Protein AF-A0A9P4LMS5-F1 (afdb_monomer_lite)

Secondary structure (DSSP, 8-state):
-PPP--PPS--PPPPSSTTSPPHHHHS-HHHHHHHHHHHH--SS-EESS-HHHHH--PPPGGG-S-HHHHHHHHHHHHHHHHHHHSSS-TT----TTHHHHHHH-HHHHHHHHHHHHHSSEEEE---TT----TT-TT-------HHHHHHHHHHHTGGGGGG--EEEEE---SS--HHHHHHHHHHHHHHHS-TTHHHHTTT--TT-PPPPPEEEEEEEEETTEEEEEEEEE---TTSPPPPEEEEEP-

Foldseek 3Di:
DDDPPDDPPPDPDADPDNPDDDPVRNDDLVVLQVVLLVVQADPDAQEQFDPCLQPLDQDDPVVDPDPVVSVVSNVVSVVVSCVVCVDPVRGPSPPVPVVVQLVPDPVNVVSNLLSNQQRHEHEQEDRPPPDPPVPPPPDPDPPDDSLVCVLVVLVVCPPSVLSHAEYEYEGEDDPPPVVVVVVSVVVSVVSSDPPCPLVVVPDDDPPPDDPDWRFYWYWYQYPNDIKIWTWTWDDDPPPDDIDTDTDTDD

InterPro domains:
  IPR038883 Uncharacterized protein AN11006-like [PTHR42085] (8-173)
  IPR056632 Domain of unknown function DUF7730 [PF24864] (21-127)

pLDDT: mean 73.24, std 15.46, range [34.94, 96.88]

Radius of gyration: 22.14 Å; chains: 1; bounding box: 63×44×71 Å

Structure (mmCIF, N/CA/C/O backbone):
data_AF-A0A9P4LMS5-F1
#
_entry.id   AF-A0A9P4LMS5-F1
#
loop_
_atom_site.group_PDB
_atom_site.id
_atom_site.type_symbol
_atom_site.label_atom_id
_atom_site.label_alt_id
_atom_site.label_comp_id
_atom_site.label_asym_id
_atom_site.label_entity_id
_atom_site.label_seq_id
_atom_site.pdbx_PDB_ins_code
_atom_site.Cartn_x
_atom_site.Cartn_y
_atom_site.Cartn_z
_atom_site.occupancy
_atom_site.B_iso_or_equiv
_atom_site.auth_seq_id
_atom_site.auth_comp_id
_atom_site.auth_asym_id
_atom_site.auth_atom_id
_atom_site.pdbx_PDB_model_num
ATOM 1 N N . MET A 1 1 ? 2.662 25.854 -1.870 1.00 35.00 1 MET A N 1
ATOM 2 C CA . MET A 1 1 ? 2.121 25.933 -0.493 1.00 35.00 1 MET A CA 1
ATOM 3 C C . MET A 1 1 ? 0.645 25.563 -0.533 1.00 35.00 1 MET A C 1
ATOM 5 O O . MET A 1 1 ? -0.151 26.346 -1.035 1.00 35.00 1 MET A O 1
ATOM 9 N N . ALA A 1 2 ? 0.288 24.348 -0.110 1.00 35.78 2 ALA A N 1
ATOM 10 C CA . ALA A 1 2 ? -1.102 23.898 -0.084 1.00 35.78 2 ALA A CA 1
ATOM 11 C C . ALA A 1 2 ? -1.845 24.558 1.089 1.00 35.78 2 ALA A C 1
ATOM 13 O O . ALA A 1 2 ? -1.359 24.543 2.218 1.00 35.78 2 ALA A O 1
ATOM 14 N N . SER A 1 3 ? -3.005 25.154 0.808 1.00 34.94 3 SER A N 1
ATOM 15 C CA . SER A 1 3 ? -3.879 25.745 1.824 1.00 34.94 3 SER A CA 1
ATOM 16 C C . SER A 1 3 ? -4.321 24.662 2.825 1.00 34.94 3 SER A C 1
ATOM 18 O O . SER A 1 3 ? -4.744 23.588 2.383 1.00 34.94 3 SER A O 1
ATOM 20 N N . PRO A 1 4 ? -4.221 24.889 4.150 1.00 46.16 4 PRO A N 1
ATOM 21 C CA . PRO A 1 4 ? -4.657 23.916 5.144 1.00 46.16 4 PRO A CA 1
ATOM 22 C C . PRO A 1 4 ? -6.145 23.628 4.940 1.00 46.16 4 PRO A C 1
ATOM 24 O O . PRO A 1 4 ? -6.981 24.531 5.010 1.00 46.16 4 PRO A O 1
ATOM 27 N N . ARG A 1 5 ? -6.484 22.363 4.657 1.00 45.88 5 ARG A N 1
ATOM 28 C CA . ARG A 1 5 ? -7.879 21.923 4.556 1.00 45.88 5 ARG A CA 1
ATOM 29 C C . ARG A 1 5 ? -8.553 22.210 5.898 1.00 45.88 5 ARG A C 1
ATOM 31 O O . ARG A 1 5 ? -8.259 21.550 6.890 1.00 45.88 5 ARG A O 1
ATOM 38 N N . LYS A 1 6 ? -9.439 23.211 5.927 1.00 52.59 6 LYS A N 1
ATOM 39 C CA . LYS A 1 6 ? -10.368 23.448 7.038 1.00 52.59 6 LYS A CA 1
ATOM 40 C C . LYS A 1 6 ? -11.138 22.145 7.266 1.00 52.59 6 LYS A C 1
ATOM 42 O O . LYS A 1 6 ? -11.901 21.732 6.397 1.00 52.59 6 LYS A O 1
ATOM 47 N N . LEU A 1 7 ? -10.899 21.485 8.398 1.00 48.41 7 LEU A N 1
ATOM 48 C CA . LEU A 1 7 ? -11.729 20.377 8.862 1.00 48.41 7 LEU A CA 1
ATOM 49 C C . LEU A 1 7 ? -13.163 20.902 8.991 1.00 48.41 7 LEU A C 1
ATOM 51 O O . LEU A 1 7 ? -13.394 21.901 9.675 1.00 48.41 7 LEU A O 1
ATOM 55 N N . ASN A 1 8 ? -14.103 20.279 8.276 1.00 46.66 8 ASN A N 1
ATOM 56 C CA . ASN A 1 8 ? -15.513 20.632 8.382 1.00 46.66 8 ASN A CA 1
ATOM 57 C C . ASN A 1 8 ? -15.980 20.463 9.839 1.00 46.66 8 ASN A C 1
ATOM 59 O O . ASN A 1 8 ? -15.529 19.530 10.511 1.00 46.66 8 ASN A O 1
ATOM 63 N N . PRO A 1 9 ? -16.869 21.351 10.323 1.00 49.66 9 PRO A N 1
ATOM 64 C CA . PRO A 1 9 ? -17.465 21.234 11.649 1.00 49.66 9 PRO A CA 1
ATOM 65 C C . PRO A 1 9 ? -18.077 19.843 11.804 1.00 49.66 9 PRO A C 1
ATOM 67 O O . PRO A 1 9 ? -18.682 19.347 10.852 1.00 49.66 9 PRO A O 1
ATOM 70 N N . GLU A 1 10 ? -17.856 19.234 12.973 1.00 60.44 10 GLU A N 1
ATOM 71 C CA . GLU A 1 10 ? -18.240 17.874 13.375 1.00 60.44 10 GLU A CA 1
ATOM 72 C C . GLU A 1 10 ? -19.566 17.435 12.752 1.00 60.44 10 GLU A C 1
ATOM 74 O O . GLU A 1 10 ? -20.648 17.623 13.302 1.00 60.44 10 GLU A O 1
ATOM 79 N N . THR A 1 11 ? -19.484 16.871 11.550 1.00 59.66 11 THR A N 1
ATOM 80 C CA . THR A 1 11 ? -20.661 16.397 10.844 1.00 59.66 11 THR A CA 1
ATOM 81 C C . THR A 1 11 ? -20.904 15.012 11.404 1.00 59.66 11 THR A C 1
ATOM 83 O O . THR A 1 11 ? -20.203 14.059 11.066 1.00 59.66 11 THR A O 1
ATOM 86 N N . THR A 1 12 ? -21.827 14.912 12.352 1.00 64.75 12 THR A N 1
ATOM 87 C CA . THR A 1 12 ? -22.264 13.623 12.871 1.00 64.75 12 THR A CA 1
ATOM 88 C C . THR A 1 12 ? -22.856 12.830 11.709 1.00 64.75 12 THR A C 1
ATOM 90 O O . THR A 1 12 ? -23.798 13.262 11.043 1.00 64.75 12 THR A O 1
ATOM 93 N N . SER A 1 13 ? -22.249 11.683 11.399 1.00 65.94 13 SER A N 1
ATOM 94 C CA . SER A 1 13 ? -22.728 10.815 10.327 1.00 65.94 13 SER A CA 1
ATOM 95 C C . SER A 1 13 ? -24.147 10.359 10.660 1.00 65.94 13 SER A C 1
ATOM 97 O O . SER A 1 13 ? -24.354 9.706 11.682 1.00 65.94 13 SER A O 1
ATOM 99 N N . SER A 1 14 ? -25.112 10.702 9.810 1.00 72.38 14 SER A N 1
ATOM 100 C CA . SER A 1 14 ? -26.494 10.229 9.923 1.00 72.38 14 SER A CA 1
ATOM 101 C C . SER A 1 14 ? -26.740 9.102 8.912 1.00 72.38 14 SER A C 1
ATOM 103 O O . SER A 1 14 ? -26.134 9.123 7.837 1.00 72.38 14 SER A O 1
ATOM 105 N N . PRO A 1 15 ? -27.598 8.112 9.220 1.00 80.25 15 PRO A N 1
ATOM 106 C CA . PRO A 1 15 ? -27.967 7.072 8.264 1.00 80.25 15 PRO A CA 1
ATOM 107 C C . PRO A 1 15 ? -28.556 7.683 6.987 1.00 80.25 15 PRO A C 1
ATOM 109 O O . PRO A 1 15 ? -29.350 8.619 7.059 1.00 80.25 15 PRO A O 1
ATOM 112 N N . ALA A 1 16 ? -28.216 7.124 5.822 1.00 81.94 16 ALA A N 1
ATOM 113 C CA . ALA A 1 16 ? -28.797 7.559 4.548 1.00 81.94 16 ALA A CA 1
ATOM 114 C C . ALA A 1 16 ? -30.322 7.333 4.488 1.00 81.94 16 ALA A C 1
ATOM 116 O O . ALA A 1 16 ? -31.030 8.054 3.790 1.00 81.94 16 ALA A O 1
ATOM 117 N N . ILE A 1 17 ? -30.821 6.342 5.235 1.00 88.50 17 ILE A N 1
ATOM 118 C CA . ILE A 1 17 ? -32.243 6.040 5.411 1.00 88.50 17 ILE A CA 1
ATOM 119 C C . ILE A 1 17 ? -32.509 6.020 6.925 1.00 88.50 17 ILE A C 1
ATOM 121 O O . ILE A 1 17 ? -32.066 5.076 7.581 1.00 88.50 17 ILE A O 1
ATOM 125 N N . PRO A 1 18 ? -33.186 7.036 7.495 1.00 87.06 18 PRO A N 1
ATOM 126 C CA . PRO A 1 18 ? -33.375 7.164 8.944 1.00 87.06 18 PRO A CA 1
ATOM 127 C C . PRO A 1 18 ? -34.067 5.966 9.606 1.00 87.06 18 PRO A C 1
ATOM 129 O O . PRO A 1 18 ? -33.730 5.619 10.734 1.00 87.06 18 PRO A O 1
ATOM 132 N N . ASP A 1 19 ? -34.991 5.319 8.890 1.00 91.56 19 ASP A N 1
ATOM 133 C CA . ASP A 1 19 ? -35.813 4.221 9.416 1.00 91.56 19 ASP A CA 1
ATOM 134 C C . ASP A 1 19 ? -35.217 2.827 9.157 1.00 91.56 19 ASP A C 1
ATOM 136 O O . ASP A 1 19 ? -35.766 1.817 9.599 1.00 91.56 19 ASP A O 1
ATOM 140 N N . ALA A 1 20 ? -34.103 2.743 8.421 1.00 89.00 20 ALA A N 1
ATOM 141 C CA . ALA A 1 20 ? -33.440 1.474 8.155 1.00 89.00 20 ALA A CA 1
ATOM 142 C C . ALA A 1 20 ? -32.432 1.136 9.268 1.00 89.00 20 ALA A C 1
ATOM 144 O O . ALA A 1 20 ? -31.742 2.027 9.773 1.00 89.00 20 ALA A O 1
ATOM 145 N N . PRO A 1 21 ? -32.275 -0.153 9.625 1.00 87.62 21 PRO A N 1
ATOM 146 C CA . PRO A 1 21 ? -31.228 -0.577 10.545 1.00 87.62 21 PRO A CA 1
ATOM 147 C C . PRO A 1 21 ? -29.847 -0.216 9.979 1.00 87.62 21 PRO A C 1
ATOM 149 O O . PRO A 1 21 ? -29.483 -0.620 8.875 1.00 87.62 21 PRO A O 1
ATOM 152 N N . SER A 1 22 ? -29.067 0.556 10.738 1.00 88.00 22 SER A N 1
ATOM 153 C CA . SER A 1 22 ? -27.706 0.936 10.349 1.00 88.00 22 SER A CA 1
ATOM 154 C C . SER A 1 22 ? -26.718 -0.174 10.694 1.00 88.00 22 SER A C 1
ATOM 156 O O . SER A 1 22 ? -26.789 -0.765 11.773 1.00 88.00 22 SER A O 1
ATOM 158 N N . PHE A 1 23 ? -25.750 -0.413 9.808 1.00 90.12 23 PHE A N 1
ATOM 159 C CA . PHE A 1 23 ? -24.643 -1.348 10.030 1.00 90.12 23 PHE A CA 1
ATOM 160 C C . PHE A 1 23 ? -23.925 -1.099 11.369 1.00 90.12 23 PHE A C 1
ATOM 162 O O . PHE A 1 23 ? -23.637 -2.042 12.102 1.00 90.12 23 PHE A O 1
ATOM 169 N N . LEU A 1 24 ? -23.695 0.173 11.717 1.00 90.06 24 LEU A N 1
ATOM 170 C CA . LEU A 1 24 ? -22.935 0.566 12.909 1.00 90.06 24 LEU A CA 1
ATOM 171 C C . LEU A 1 24 ? -23.707 0.403 14.221 1.00 90.06 24 LEU A C 1
ATOM 173 O O . LEU A 1 24 ? -23.089 0.196 15.262 1.00 90.06 24 LEU A O 1
ATOM 177 N N . THR A 1 25 ? -25.038 0.506 14.189 1.00 89.50 25 THR A N 1
ATOM 178 C CA . THR A 1 25 ? -25.876 0.432 15.399 1.00 89.50 25 THR A CA 1
ATOM 179 C C 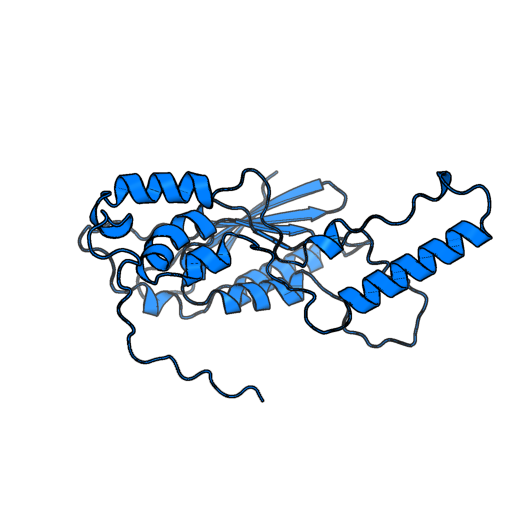. THR A 1 25 ? -26.543 -0.925 15.587 1.00 89.50 25 THR A C 1
ATOM 181 O O . THR A 1 25 ? -26.872 -1.286 16.711 1.00 89.50 25 THR A O 1
ATOM 184 N N . THR A 1 26 ? -26.748 -1.677 14.503 1.00 94.06 26 THR A N 1
ATOM 185 C CA . THR A 1 26 ? -27.495 -2.945 14.526 1.00 94.06 26 THR A CA 1
ATOM 186 C C . THR A 1 26 ? -26.591 -4.136 14.806 1.00 94.06 26 THR A C 1
ATOM 188 O O . THR A 1 26 ? -26.982 -5.052 15.524 1.00 94.06 26 THR A O 1
ATOM 191 N N . LEU A 1 27 ? -25.387 -4.146 14.230 1.00 95.12 27 LEU A N 1
ATOM 192 C CA . LEU A 1 27 ? -24.443 -5.243 14.421 1.00 95.12 27 LEU A CA 1
ATOM 193 C C . LEU A 1 27 ? -23.554 -4.956 15.627 1.00 95.12 27 LEU A C 1
ATOM 195 O O . LEU A 1 27 ? -23.092 -3.824 15.754 1.00 95.12 27 LEU A O 1
ATOM 199 N N . PRO A 1 28 ? -23.263 -5.944 16.485 1.00 95.31 28 PRO A N 1
ATOM 200 C CA . PRO A 1 28 ? -22.307 -5.766 17.568 1.00 95.31 28 PRO A CA 1
ATOM 201 C C . PRO A 1 28 ? -20.866 -5.658 17.019 1.00 95.31 28 PRO A C 1
ATOM 203 O O . PRO A 1 28 ? -20.601 -6.124 15.902 1.00 95.31 28 PRO A O 1
ATOM 206 N N . PRO A 1 29 ? -19.931 -5.038 17.767 1.00 92.69 29 PRO A N 1
ATOM 207 C CA . PRO A 1 29 ? -18.557 -4.802 17.312 1.00 92.69 29 PRO A CA 1
ATOM 208 C C . PRO A 1 29 ? -17.837 -6.055 16.803 1.00 92.69 29 PRO A C 1
ATOM 210 O O . PRO A 1 29 ? -17.123 -5.995 15.807 1.00 92.69 29 PRO A O 1
ATOM 213 N N . GLU A 1 30 ? -18.064 -7.207 17.432 1.00 94.62 30 GLU A N 1
ATOM 214 C CA . GLU A 1 30 ? -17.430 -8.479 17.079 1.00 94.62 30 GLU A CA 1
ATOM 215 C C . GLU A 1 30 ? -17.788 -8.900 15.649 1.00 94.62 30 GLU A C 1
ATOM 217 O O . GLU A 1 30 ? -16.919 -9.280 14.863 1.00 94.62 30 GLU A O 1
ATOM 222 N N . ILE A 1 31 ? -19.066 -8.762 15.286 1.00 96.88 31 ILE A N 1
ATOM 223 C CA . ILE A 1 31 ? -19.559 -9.089 13.946 1.00 96.88 31 ILE A CA 1
ATOM 224 C C . ILE A 1 31 ? -19.058 -8.063 12.927 1.00 96.88 31 ILE A C 1
ATOM 226 O O . ILE A 1 31 ? -18.676 -8.444 11.821 1.00 96.88 31 ILE A O 1
ATOM 230 N N . ARG A 1 32 ? -18.993 -6.774 13.287 1.00 95.50 32 ARG A N 1
ATOM 231 C CA . ARG A 1 32 ? -18.417 -5.746 12.403 1.00 95.50 32 ARG A CA 1
ATOM 232 C C . ARG A 1 32 ? -16.945 -6.020 12.107 1.00 95.50 32 ARG A C 1
ATOM 234 O O . ARG A 1 32 ? -16.550 -5.932 10.950 1.00 95.50 32 ARG A O 1
ATOM 241 N N . ASN A 1 33 ? -16.169 -6.446 13.103 1.00 93.62 33 ASN A N 1
ATOM 242 C CA . ASN A 1 33 ? -14.773 -6.836 12.911 1.00 93.62 33 ASN A CA 1
ATOM 243 C C . ASN A 1 33 ? -14.627 -8.012 11.940 1.00 93.62 33 ASN A C 1
ATOM 245 O O . ASN A 1 33 ? -13.763 -7.962 11.072 1.00 93.62 33 ASN A O 1
ATOM 249 N N . HIS A 1 34 ? -15.510 -9.014 12.005 1.00 95.94 34 HIS A N 1
ATOM 250 C CA . HIS A 1 34 ? -15.515 -10.103 11.017 1.00 95.94 34 HIS A CA 1
ATOM 251 C C . HIS A 1 34 ? -15.817 -9.592 9.602 1.00 95.94 34 HIS A C 1
ATOM 253 O O . HIS A 1 34 ? -15.193 -10.023 8.636 1.00 95.94 34 HIS A O 1
ATOM 259 N N . VAL A 1 35 ? -16.741 -8.637 9.465 1.00 95.19 35 VAL A N 1
ATOM 260 C CA . VAL A 1 35 ? -17.010 -7.989 8.172 1.00 95.19 35 VAL A CA 1
ATOM 261 C C . VAL A 1 35 ? -15.779 -7.222 7.684 1.00 95.19 35 VAL A C 1
ATOM 263 O O . VAL A 1 35 ? -15.414 -7.340 6.517 1.00 95.19 35 VAL A O 1
ATOM 266 N N . TYR A 1 36 ? -15.097 -6.484 8.560 1.00 94.81 36 TYR A N 1
ATOM 267 C CA . TYR A 1 36 ? -13.862 -5.783 8.213 1.00 94.81 36 TYR A CA 1
ATOM 268 C C . TYR A 1 36 ? -12.747 -6.742 7.796 1.00 94.81 36 TYR A C 1
ATOM 270 O O . TYR A 1 36 ? -12.034 -6.439 6.846 1.00 94.81 36 TYR A O 1
ATOM 278 N N . GLU A 1 37 ? -12.611 -7.906 8.433 1.00 94.94 37 GLU A N 1
ATOM 279 C CA . GLU A 1 37 ? -11.657 -8.931 7.997 1.00 94.94 37 GLU A CA 1
ATOM 280 C C . GLU A 1 37 ? -11.936 -9.381 6.565 1.00 94.94 37 GLU A C 1
ATOM 282 O O . GLU A 1 37 ? -11.016 -9.417 5.757 1.00 94.94 37 GLU A O 1
ATOM 287 N N . VAL A 1 38 ? -13.197 -9.637 6.216 1.00 93.88 38 VAL A N 1
ATOM 288 C CA . VAL A 1 38 ? -13.570 -10.030 4.848 1.00 93.88 38 VAL A CA 1
ATOM 289 C C . VAL A 1 38 ? -13.318 -8.905 3.837 1.00 93.88 38 VAL A C 1
ATOM 291 O O . VAL A 1 38 ? -12.896 -9.172 2.715 1.00 93.88 38 VAL A O 1
ATOM 294 N N . LEU A 1 39 ? -13.575 -7.649 4.210 1.00 92.44 39 LEU A N 1
ATOM 295 C CA . LEU A 1 39 ? -13.444 -6.506 3.298 1.00 92.44 39 LEU A CA 1
ATOM 296 C C . LEU A 1 39 ? -11.993 -6.058 3.097 1.00 92.44 39 LEU A C 1
ATOM 298 O O . LEU A 1 39 ? -11.600 -5.690 1.988 1.00 92.44 39 LEU A O 1
ATOM 302 N N . PHE A 1 40 ? -11.212 -6.042 4.176 1.00 92.69 40 PHE A N 1
ATOM 303 C CA . PHE A 1 40 ? -9.919 -5.367 4.213 1.00 92.69 40 PHE A CA 1
ATOM 304 C C . PHE A 1 40 ? -8.727 -6.310 4.216 1.00 92.69 40 PHE A C 1
ATOM 306 O O . PHE A 1 40 ? -7.646 -5.876 3.822 1.00 92.69 40 PHE A O 1
ATOM 313 N N . LYS A 1 41 ? -8.874 -7.567 4.644 1.00 93.94 41 LYS A N 1
ATOM 314 C CA . LYS A 1 41 ? -7.771 -8.529 4.600 1.00 93.94 41 LYS A CA 1
ATOM 315 C C . LYS A 1 41 ? -7.550 -9.008 3.167 1.00 93.94 41 LYS A C 1
ATOM 317 O O . LYS A 1 41 ? -8.495 -9.301 2.440 1.00 93.94 41 LYS A O 1
ATOM 322 N N . ARG A 1 42 ? -6.286 -9.104 2.771 1.00 91.44 42 ARG A N 1
ATOM 323 C CA . ARG A 1 42 ? -5.837 -9.580 1.468 1.00 91.44 42 ARG A CA 1
ATOM 324 C C . ARG A 1 42 ? -4.870 -10.734 1.647 1.00 91.44 42 ARG A C 1
ATOM 326 O O . ARG A 1 42 ? -3.980 -10.692 2.495 1.00 91.44 42 ARG A O 1
ATOM 333 N N . ASP A 1 43 ? -5.054 -11.750 0.815 1.00 91.88 43 ASP A N 1
ATOM 334 C CA . ASP A 1 43 ? -4.107 -12.859 0.712 1.00 91.88 43 ASP A CA 1
ATOM 335 C C . ASP A 1 43 ? -2.843 -12.432 -0.052 1.00 91.88 43 ASP A C 1
ATOM 337 O O . ASP A 1 43 ? -1.747 -12.929 0.211 1.00 91.88 43 ASP A O 1
ATOM 341 N N . GLU A 1 44 ? -2.986 -11.464 -0.962 1.00 90.19 44 GLU A N 1
ATOM 342 C CA . GLU A 1 44 ? -1.889 -10.859 -1.714 1.00 90.19 44 GLU A CA 1
ATOM 343 C C . GLU A 1 44 ? -1.369 -9.578 -1.044 1.00 90.19 44 GLU A C 1
ATOM 345 O O . GLU A 1 44 ? -2.137 -8.857 -0.396 1.00 90.19 44 GLU A O 1
ATOM 350 N N . PRO A 1 45 ? -0.073 -9.249 -1.209 1.00 89.12 45 PRO A N 1
ATOM 351 C CA . PRO A 1 45 ? 0.470 -7.990 -0.728 1.00 89.12 45 PRO A CA 1
ATOM 352 C C . PRO A 1 45 ? -0.261 -6.777 -1.310 1.00 89.12 45 PRO A C 1
ATOM 354 O O . PRO A 1 45 ? -0.528 -6.684 -2.506 1.00 89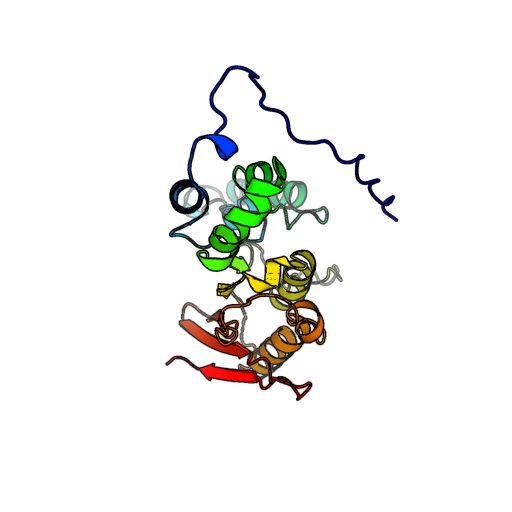.12 45 PRO A O 1
ATOM 357 N N . VAL A 1 46 ? -0.523 -5.807 -0.446 1.00 89.62 46 VAL A N 1
ATOM 358 C CA . VAL A 1 46 ? -1.042 -4.496 -0.805 1.00 89.62 46 VAL A CA 1
ATOM 359 C C . VAL A 1 46 ? 0.100 -3.655 -1.364 1.00 89.62 46 VAL A C 1
ATOM 361 O O . VAL A 1 46 ? 1.002 -3.259 -0.625 1.00 89.62 46 VAL A O 1
ATOM 364 N N . LEU A 1 47 ? 0.056 -3.357 -2.658 1.00 87.00 47 LEU A N 1
ATOM 365 C CA . LEU A 1 47 ? 1.031 -2.488 -3.312 1.00 87.00 47 LEU A CA 1
ATOM 366 C C . LEU A 1 47 ? 0.804 -1.032 -2.884 1.00 87.00 47 LEU A C 1
ATOM 368 O O . LEU A 1 47 ? -0.310 -0.516 -2.956 1.00 87.00 47 LEU A O 1
ATOM 372 N N . VAL A 1 48 ? 1.862 -0.374 -2.408 1.00 86.62 48 VAL A N 1
ATOM 373 C CA . VAL A 1 48 ? 1.805 1.025 -1.945 1.00 86.62 48 VAL A CA 1
ATOM 374 C C . VAL A 1 48 ? 1.961 2.026 -3.103 1.00 86.62 48 VAL A C 1
ATOM 376 O O . VAL A 1 48 ? 1.570 3.187 -2.972 1.00 86.62 48 VAL A O 1
ATOM 379 N N . HIS A 1 49 ? 2.512 1.586 -4.234 1.00 78.06 49 HIS A N 1
ATOM 380 C CA . HIS A 1 49 ? 2.690 2.384 -5.450 1.00 78.06 49 HIS A CA 1
ATOM 381 C C . HIS A 1 49 ? 1.495 2.256 -6.403 1.00 78.06 49 HIS A C 1
ATOM 383 O O . HIS A 1 49 ? 0.611 1.416 -6.210 1.00 78.06 49 HIS A O 1
ATOM 389 N N . ASN A 1 50 ? 1.499 3.070 -7.463 1.00 71.81 50 ASN A N 1
ATOM 390 C CA . ASN A 1 50 ? 0.550 2.939 -8.558 1.00 71.81 50 ASN A CA 1
ATOM 391 C C . ASN A 1 50 ? 0.555 1.487 -9.085 1.00 71.81 50 ASN A C 1
ATOM 393 O O . ASN A 1 50 ? 1.576 0.960 -9.538 1.00 71.81 50 ASN A O 1
ATOM 397 N N . LYS A 1 51 ? -0.590 0.812 -8.951 1.00 71.44 51 LYS A N 1
ATOM 398 C CA . LYS A 1 51 ? -0.774 -0.577 -9.376 1.00 71.44 51 LYS A CA 1
ATOM 399 C C . LYS A 1 51 ? -0.659 -0.709 -10.896 1.00 71.44 51 LYS A C 1
ATOM 401 O O . LYS A 1 51 ? -0.117 -1.704 -11.375 1.00 71.44 51 LYS A O 1
ATOM 406 N N . ASP A 1 52 ? -1.144 0.289 -11.628 1.00 71.62 52 ASP A N 1
ATOM 407 C CA . ASP A 1 52 ? -1.159 0.283 -13.089 1.00 71.62 52 ASP A CA 1
ATOM 408 C C . ASP A 1 52 ? 0.269 0.351 -13.630 1.00 71.62 52 ASP A C 1
ATOM 410 O O . ASP A 1 52 ? 0.632 -0.435 -14.496 1.00 71.62 52 ASP A O 1
ATOM 414 N N . ALA A 1 53 ? 1.123 1.162 -13.002 1.00 70.44 53 ALA A N 1
ATOM 415 C CA . ALA A 1 53 ? 2.553 1.220 -13.295 1.00 70.44 53 ALA A CA 1
ATOM 416 C C . ALA A 1 53 ? 3.271 -0.116 -13.077 1.00 70.44 53 ALA A C 1
ATOM 418 O O . ALA A 1 53 ? 4.099 -0.543 -13.877 1.00 70.44 53 ALA A O 1
ATOM 419 N N . TYR A 1 54 ? 2.944 -0.801 -11.982 1.00 71.31 54 TYR A N 1
ATOM 420 C CA . TYR A 1 54 ? 3.586 -2.064 -11.633 1.00 71.31 54 TYR A CA 1
ATOM 421 C C . TYR A 1 54 ? 3.188 -3.216 -12.549 1.00 71.31 54 TYR A C 1
ATOM 423 O O . TYR A 1 54 ? 4.002 -4.093 -12.826 1.00 71.31 54 TYR A O 1
ATOM 431 N N . HIS A 1 55 ? 1.935 -3.228 -13.002 1.00 73.62 55 HIS A N 1
ATOM 432 C CA . HIS A 1 55 ? 1.426 -4.247 -13.915 1.00 73.62 55 HIS A CA 1
ATOM 433 C C . HIS A 1 55 ? 1.447 -3.825 -15.378 1.00 73.62 55 HIS A C 1
ATOM 435 O O . HIS A 1 55 ? 0.997 -4.608 -16.222 1.00 73.62 55 HIS A O 1
ATOM 441 N N . ALA A 1 56 ? 1.951 -2.631 -15.688 1.00 78.56 56 ALA A N 1
ATOM 442 C CA . ALA A 1 56 ? 2.237 -2.246 -17.051 1.00 78.56 56 ALA A CA 1
ATOM 443 C C . ALA A 1 56 ? 3.093 -3.365 -17.652 1.00 78.56 56 ALA A C 1
ATOM 445 O O . ALA A 1 56 ? 4.028 -3.857 -17.020 1.00 78.56 56 ALA A O 1
ATOM 446 N N . LYS A 1 57 ? 2.711 -3.861 -18.824 1.00 80.56 57 LYS A N 1
ATOM 447 C CA . LYS A 1 57 ? 3.463 -4.892 -19.534 1.00 80.56 57 LYS A CA 1
ATOM 448 C C . LYS A 1 57 ? 4.045 -4.242 -20.762 1.00 80.56 57 LYS A C 1
ATOM 450 O O . LYS A 1 57 ? 3.285 -3.730 -21.582 1.00 80.56 57 LYS A O 1
ATOM 455 N N . GLU A 1 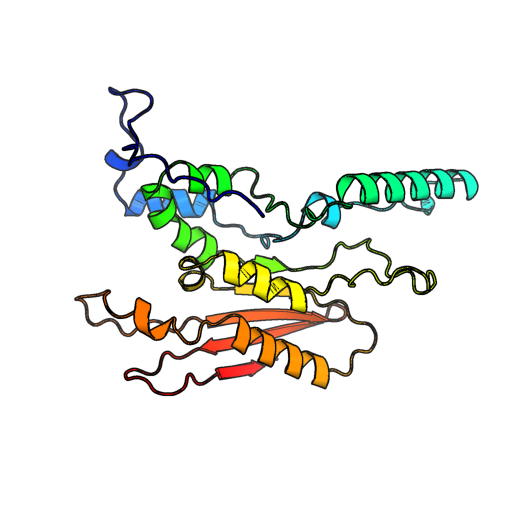58 ? 5.362 -4.291 -20.878 1.00 82.00 58 GLU A N 1
ATOM 456 C CA . GLU A 1 58 ? 6.012 -3.957 -22.131 1.00 82.00 58 GLU A CA 1
ATOM 457 C C . GLU A 1 58 ? 5.420 -4.805 -23.267 1.00 82.00 58 GLU A C 1
ATOM 459 O O . GLU A 1 58 ? 5.082 -5.980 -23.060 1.00 82.00 58 GLU A O 1
ATOM 464 N N . PRO A 1 59 ? 5.277 -4.225 -24.469 1.00 84.38 59 PRO A N 1
ATOM 465 C CA . PRO A 1 59 ? 5.007 -4.991 -25.672 1.00 84.38 59 PRO A CA 1
ATOM 466 C C . PRO A 1 59 ? 5.975 -6.178 -25.773 1.00 84.38 59 PRO A C 1
ATOM 468 O O . PRO A 1 59 ? 7.189 -6.014 -25.703 1.00 84.38 59 PRO A O 1
ATOM 471 N N . GLU A 1 60 ? 5.457 -7.395 -25.934 1.00 86.31 60 GLU A N 1
ATOM 472 C CA . GLU A 1 60 ? 6.319 -8.573 -26.066 1.00 86.31 60 GLU A CA 1
ATOM 473 C C . GLU A 1 60 ? 6.966 -8.575 -27.460 1.00 86.31 60 GLU A C 1
ATOM 475 O O . GLU A 1 60 ? 6.271 -8.565 -28.479 1.00 86.31 60 GLU A O 1
ATOM 480 N N . ARG A 1 61 ? 8.304 -8.565 -27.520 1.00 84.25 61 ARG A N 1
ATOM 481 C CA . ARG A 1 61 ? 9.068 -8.449 -28.777 1.00 84.25 61 ARG A CA 1
ATOM 482 C C . ARG A 1 61 ? 8.746 -9.545 -29.798 1.00 84.25 61 ARG A C 1
ATOM 484 O O . ARG A 1 61 ? 8.776 -9.293 -30.997 1.00 84.25 61 ARG A O 1
ATOM 491 N N . ASP A 1 62 ? 8.448 -10.754 -29.340 1.00 88.25 62 ASP A N 1
ATOM 492 C CA . ASP A 1 62 ? 8.135 -11.926 -30.166 1.00 88.25 62 ASP A CA 1
ATOM 493 C C . ASP A 1 62 ? 6.779 -11.835 -30.887 1.00 88.25 62 ASP A C 1
ATOM 495 O O . ASP A 1 62 ? 6.549 -12.562 -31.855 1.00 88.25 62 ASP A O 1
ATOM 499 N N . LYS A 1 63 ? 5.900 -10.913 -30.475 1.00 88.31 63 LYS A N 1
ATOM 500 C CA . LYS A 1 63 ? 4.615 -10.660 -31.143 1.00 88.31 63 LYS A CA 1
ATOM 501 C C . LYS A 1 63 ? 4.741 -9.837 -32.427 1.00 88.31 63 LYS A C 1
ATOM 503 O O . LYS A 1 63 ? 3.764 -9.739 -33.171 1.00 88.31 63 LYS A O 1
ATOM 508 N N . TRP A 1 64 ? 5.916 -9.277 -32.715 1.00 84.75 64 TRP A N 1
ATOM 509 C CA . TRP A 1 64 ? 6.122 -8.349 -33.826 1.00 84.75 64 TRP A CA 1
ATOM 510 C C . TRP A 1 64 ? 7.006 -8.952 -34.915 1.00 84.75 64 TRP A C 1
ATOM 512 O O . TRP A 1 64 ? 8.112 -9.423 -34.663 1.00 84.75 64 TRP A O 1
ATOM 522 N N . MET A 1 65 ? 6.521 -8.910 -36.160 1.00 81.31 65 MET A N 1
ATOM 523 C CA . MET A 1 65 ? 7.284 -9.370 -37.328 1.00 81.31 65 MET A CA 1
ATOM 524 C C . MET A 1 65 ? 8.382 -8.384 -37.749 1.00 81.31 65 MET A C 1
ATOM 526 O O . MET A 1 65 ? 9.350 -8.789 -38.390 1.00 81.31 65 MET A O 1
ATOM 530 N N . SER A 1 66 ? 8.230 -7.102 -37.404 1.00 93.94 66 SER A N 1
ATOM 531 C CA . SER A 1 66 ? 9.148 -6.021 -37.759 1.00 93.94 66 SER A CA 1
ATOM 532 C C . SER A 1 66 ? 9.707 -5.354 -36.507 1.00 93.94 66 SER A C 1
ATOM 534 O O . SER A 1 66 ? 8.963 -5.026 -35.582 1.00 93.94 66 SER A O 1
ATOM 536 N N . THR A 1 67 ? 11.018 -5.104 -36.507 1.00 92.00 67 THR A N 1
ATOM 537 C CA . THR A 1 67 ? 11.675 -4.296 -35.472 1.00 92.00 67 THR A CA 1
ATOM 538 C C . THR A 1 67 ? 11.101 -2.882 -35.434 1.00 92.00 67 THR A C 1
ATOM 540 O O . THR A 1 67 ? 10.929 -2.339 -34.350 1.00 92.00 67 THR A O 1
ATOM 543 N N . ASP A 1 68 ? 10.768 -2.295 -36.586 1.00 92.88 68 ASP A N 1
ATOM 544 C CA . ASP A 1 68 ? 10.265 -0.919 -36.643 1.00 92.88 68 ASP A CA 1
ATOM 545 C C . ASP A 1 68 ? 8.887 -0.795 -35.980 1.00 92.88 68 ASP A C 1
ATOM 547 O O . ASP A 1 68 ? 8.666 0.132 -35.202 1.00 92.88 68 ASP A O 1
ATOM 551 N N . ASP A 1 69 ? 7.995 -1.765 -36.208 1.00 90.19 69 ASP A N 1
ATOM 552 C CA . ASP A 1 69 ? 6.663 -1.785 -35.590 1.00 90.19 69 ASP A CA 1
ATOM 553 C C . ASP A 1 69 ? 6.766 -1.962 -34.067 1.00 90.19 69 ASP A C 1
ATOM 555 O O . ASP A 1 69 ? 6.111 -1.249 -33.309 1.00 90.19 69 ASP A O 1
ATOM 559 N N . TYR A 1 70 ? 7.663 -2.846 -33.613 1.00 89.25 70 TYR A N 1
ATOM 560 C CA . TYR A 1 70 ? 7.968 -3.007 -32.190 1.00 89.25 70 TYR A CA 1
ATOM 561 C C . TYR A 1 70 ? 8.473 -1.702 -31.560 1.00 89.25 70 TYR A C 1
ATOM 563 O O . TYR A 1 70 ? 8.020 -1.322 -30.484 1.00 89.25 70 TYR A O 1
ATOM 571 N N . MET A 1 71 ? 9.379 -0.985 -32.234 1.00 89.69 71 MET A N 1
ATOM 572 C CA . MET A 1 71 ? 9.915 0.281 -31.726 1.00 89.69 71 MET A CA 1
ATOM 573 C C . MET A 1 71 ? 8.850 1.383 -31.653 1.00 89.69 71 MET A C 1
ATOM 575 O O . MET A 1 71 ? 8.911 2.222 -30.756 1.00 89.69 71 MET A O 1
ATOM 579 N N . VAL A 1 72 ? 7.875 1.401 -32.567 1.00 89.94 72 VAL A N 1
ATOM 580 C CA . VAL A 1 72 ? 6.736 2.334 -32.500 1.00 89.94 72 VAL A CA 1
ATOM 581 C C . VAL A 1 72 ? 5.879 2.051 -31.268 1.00 89.94 72 VAL A C 1
ATOM 583 O O . VAL A 1 72 ? 5.529 2.984 -30.543 1.00 89.94 72 VAL A O 1
ATOM 586 N N . ASP A 1 73 ? 5.581 0.781 -31.005 1.00 87.12 73 ASP A N 1
ATOM 587 C CA . ASP A 1 73 ? 4.758 0.386 -29.864 1.00 87.12 73 ASP A CA 1
ATOM 588 C C . ASP A 1 73 ? 5.478 0.559 -28.527 1.00 87.12 73 ASP A C 1
ATOM 590 O O . ASP A 1 73 ? 4.854 1.007 -27.568 1.00 87.12 73 ASP A O 1
ATOM 594 N N . ILE A 1 74 ? 6.789 0.308 -28.473 1.00 88.75 74 ILE A N 1
ATOM 595 C CA . ILE A 1 74 ? 7.619 0.622 -27.303 1.00 88.75 74 ILE A CA 1
ATOM 596 C C . ILE A 1 74 ? 7.603 2.120 -27.017 1.00 88.75 74 ILE A C 1
ATOM 598 O O . ILE A 1 74 ? 7.239 2.503 -25.914 1.00 88.75 74 ILE A O 1
ATOM 602 N N . ARG A 1 75 ? 7.865 2.982 -28.007 1.00 86.44 75 ARG A N 1
ATOM 603 C CA . ARG A 1 75 ? 7.814 4.442 -27.799 1.00 86.44 75 ARG A CA 1
ATOM 604 C C . ARG A 1 75 ? 6.436 4.923 -27.373 1.00 86.44 75 ARG A C 1
ATOM 606 O O . ARG A 1 75 ? 6.309 5.883 -26.622 1.00 86.44 75 ARG A O 1
ATOM 613 N N . ARG A 1 76 ? 5.378 4.292 -27.886 1.00 84.94 76 ARG A N 1
ATOM 614 C CA . ARG A 1 76 ? 4.006 4.599 -27.479 1.00 84.94 76 ARG A CA 1
ATOM 615 C C . ARG A 1 76 ? 3.748 4.159 -26.043 1.00 84.94 76 ARG A C 1
ATOM 617 O O . ARG A 1 76 ? 3.104 4.902 -25.311 1.00 84.94 76 ARG A O 1
ATOM 624 N N . PHE A 1 77 ? 4.216 2.974 -25.665 1.00 86.81 77 PHE A N 1
ATOM 625 C CA . PHE A 1 77 ? 4.134 2.468 -24.303 1.00 86.81 77 PHE A CA 1
ATOM 626 C C . PHE A 1 77 ? 4.904 3.372 -23.341 1.00 86.81 77 PHE A C 1
ATOM 628 O O . PHE A 1 77 ? 4.309 3.819 -22.374 1.00 86.81 77 PHE A O 1
ATOM 635 N N . GLU A 1 78 ? 6.160 3.703 -23.646 1.00 83.56 78 GLU A N 1
ATOM 636 C CA . GLU A 1 78 ? 7.000 4.634 -22.880 1.00 83.56 78 GLU A CA 1
ATOM 637 C C . GLU A 1 78 ? 6.308 5.982 -22.728 1.00 83.56 78 GLU A C 1
ATOM 639 O O . GLU A 1 78 ? 6.126 6.444 -21.614 1.00 83.56 78 GLU A O 1
ATOM 644 N N . LYS A 1 79 ? 5.796 6.554 -23.822 1.00 82.88 79 LYS A N 1
ATOM 645 C CA . LYS A 1 79 ? 5.071 7.822 -23.773 1.00 82.88 79 LYS A CA 1
ATOM 646 C C . LYS A 1 79 ? 3.808 7.760 -22.911 1.00 82.88 79 LYS A C 1
ATOM 648 O O . LYS A 1 79 ? 3.545 8.701 -22.180 1.00 82.88 79 LYS A O 1
ATOM 653 N N . ILE A 1 80 ? 2.996 6.703 -23.017 1.00 79.38 80 ILE A N 1
ATOM 654 C CA . ILE A 1 80 ? 1.791 6.549 -22.178 1.00 79.38 80 ILE A CA 1
ATOM 655 C C . ILE A 1 80 ? 2.197 6.347 -20.722 1.00 79.38 80 ILE A C 1
ATOM 657 O O . ILE A 1 80 ? 1.590 6.933 -19.836 1.00 79.38 80 ILE A O 1
ATOM 661 N N . TYR A 1 81 ? 3.219 5.528 -20.487 1.00 80.62 81 TYR A N 1
ATOM 662 C CA . TYR A 1 81 ? 3.758 5.272 -19.166 1.00 80.62 81 TYR A CA 1
ATOM 663 C C . TYR A 1 81 ? 4.238 6.581 -18.545 1.00 80.62 81 TYR A C 1
ATOM 665 O O . TYR A 1 81 ? 3.751 6.936 -17.484 1.00 80.62 81 TYR A O 1
ATOM 673 N N . GLU A 1 82 ? 5.084 7.347 -19.231 1.00 77.38 82 GLU A N 1
ATOM 674 C CA . GLU A 1 82 ? 5.492 8.695 -18.837 1.00 77.38 82 GLU A CA 1
ATOM 675 C C . GLU A 1 82 ? 4.269 9.594 -18.633 1.00 77.38 82 GLU A C 1
ATOM 677 O O . GLU A 1 82 ? 4.054 10.043 -17.526 1.00 77.38 82 GLU A O 1
ATOM 682 N N . GLU A 1 83 ? 3.372 9.789 -19.601 1.00 76.69 83 GLU A N 1
ATOM 683 C CA . GLU A 1 83 ? 2.200 10.670 -19.432 1.00 76.69 83 GLU A CA 1
ATOM 684 C C . GLU A 1 83 ? 1.280 10.275 -18.252 1.00 76.69 83 GLU A C 1
ATOM 686 O O . GLU A 1 83 ? 0.681 11.147 -17.616 1.00 76.69 83 GLU A O 1
ATOM 691 N N . GLU A 1 84 ? 1.160 8.984 -17.931 1.00 71.56 84 GLU A N 1
ATOM 692 C CA . GLU A 1 84 ? 0.391 8.483 -16.784 1.00 71.56 84 GLU A CA 1
ATOM 693 C C . GLU A 1 84 ? 1.180 8.503 -15.459 1.00 71.56 84 GLU A C 1
ATOM 695 O O . GLU A 1 84 ? 0.572 8.490 -14.381 1.00 71.56 84 GLU A O 1
ATOM 700 N N . MET A 1 85 ? 2.515 8.543 -15.514 1.00 68.88 85 MET A N 1
ATOM 701 C CA . MET A 1 85 ? 3.426 8.470 -14.362 1.00 68.88 85 MET A CA 1
ATOM 702 C C . MET A 1 85 ? 4.093 9.808 -13.996 1.00 68.88 85 MET A C 1
ATOM 704 O O . MET A 1 85 ? 4.450 10.007 -12.833 1.00 68.88 85 MET A O 1
ATOM 708 N N . ASP A 1 86 ? 4.245 10.724 -14.951 1.00 57.81 86 ASP A N 1
ATOM 709 C CA . ASP A 1 86 ? 5.150 11.885 -14.963 1.00 57.81 86 ASP A CA 1
ATOM 710 C C . ASP A 1 86 ? 4.610 13.106 -14.206 1.00 57.81 86 ASP A C 1
ATOM 712 O O . ASP A 1 86 ? 4.727 14.254 -14.623 1.00 57.81 86 ASP A O 1
ATOM 716 N N . SER A 1 87 ? 3.987 12.922 -13.043 1.00 52.53 87 SER A N 1
ATOM 717 C CA . SER A 1 87 ? 3.631 14.108 -12.256 1.00 52.53 87 SER A CA 1
ATOM 718 C C . SER A 1 87 ? 3.434 13.836 -10.778 1.00 52.53 87 SER A C 1
ATOM 720 O O . SER A 1 87 ? 2.319 13.945 -10.284 1.00 52.53 87 SER A O 1
ATOM 722 N N . ALA A 1 88 ? 4.487 13.495 -10.029 1.00 55.09 88 ALA A N 1
ATOM 723 C CA . ALA A 1 88 ? 4.452 13.448 -8.552 1.00 55.09 88 ALA A CA 1
ATOM 724 C C . ALA A 1 88 ? 3.370 12.526 -7.914 1.00 55.09 88 ALA A C 1
ATOM 726 O O . ALA A 1 88 ? 3.236 12.474 -6.688 1.00 55.09 88 ALA A O 1
ATOM 727 N N . ASP A 1 89 ? 2.645 11.776 -8.747 1.00 54.78 89 ASP A N 1
ATOM 728 C CA . ASP A 1 89 ? 1.466 10.952 -8.471 1.00 54.78 89 ASP A CA 1
ATOM 729 C C . ASP A 1 89 ? 1.807 9.457 -8.634 1.00 54.78 89 ASP A C 1
ATOM 731 O O . ASP A 1 89 ? 0.912 8.610 -8.648 1.00 54.78 89 ASP A O 1
ATOM 735 N N . GLU A 1 90 ? 3.103 9.102 -8.665 1.00 55.22 90 GLU A N 1
ATOM 736 C CA . GLU A 1 90 ? 3.617 7.714 -8.626 1.00 55.22 90 GLU A CA 1
ATOM 737 C C . GLU A 1 90 ? 3.001 6.909 -7.454 1.00 55.22 90 GLU A C 1
ATOM 739 O O . GLU A 1 90 ? 2.934 5.678 -7.460 1.00 55.22 90 GLU A O 1
ATOM 744 N N . PHE A 1 91 ? 2.426 7.627 -6.484 1.00 56.88 91 PHE A N 1
ATOM 745 C CA . PHE A 1 91 ? 1.678 7.113 -5.346 1.00 56.88 91 PHE A CA 1
ATOM 746 C C . PHE A 1 91 ? 0.217 7.531 -5.382 1.00 56.88 91 PHE A C 1
ATOM 748 O O . PHE A 1 91 ? -0.293 8.190 -4.470 1.00 56.88 91 PHE A O 1
ATOM 755 N N . ARG A 1 92 ? -0.506 7.047 -6.386 1.00 60.97 92 ARG A N 1
ATOM 756 C CA . ARG A 1 92 ? -1.914 6.757 -6.159 1.00 60.97 92 ARG A CA 1
ATOM 757 C C . ARG A 1 92 ? -1.960 5.527 -5.282 1.00 60.97 92 ARG A C 1
ATOM 759 O O . ARG A 1 92 ? -1.645 4.427 -5.710 1.00 60.97 92 ARG A O 1
ATOM 766 N N . GLN A 1 93 ? -2.306 5.739 -4.020 1.00 60.69 93 GLN A N 1
ATOM 767 C CA . GLN A 1 93 ? -2.731 4.668 -3.140 1.00 60.69 93 GLN A CA 1
ATOM 768 C C . GLN A 1 93 ? -3.987 4.058 -3.772 1.00 60.69 93 GLN A C 1
ATOM 770 O O . GLN A 1 93 ? -5.098 4.545 -3.560 1.00 60.69 93 GLN A O 1
ATOM 775 N N . VAL A 1 94 ? -3.795 3.053 -4.628 1.00 57.53 94 VAL A N 1
ATOM 776 C CA . VAL A 1 94 ? -4.856 2.407 -5.401 1.00 57.53 94 VAL A CA 1
ATOM 777 C C . VAL A 1 94 ? -5.619 1.439 -4.495 1.00 57.53 94 VAL A C 1
ATOM 779 O O . VAL A 1 94 ? -5.687 0.234 -4.706 1.00 57.53 94 VAL A O 1
ATOM 782 N N . PHE A 1 95 ? -6.207 1.988 -3.441 1.00 67.25 95 PHE A N 1
ATOM 783 C CA . PHE A 1 95 ? -7.237 1.331 -2.655 1.00 67.25 95 PHE A CA 1
ATOM 784 C C . PHE A 1 95 ? -8.571 1.744 -3.247 1.00 67.25 95 PHE A C 1
ATOM 786 O O . PHE A 1 95 ? -9.298 2.555 -2.667 1.00 67.25 95 PHE A O 1
ATOM 793 N N . HIS A 1 96 ? -8.844 1.285 -4.470 1.00 58.69 96 HIS A N 1
ATOM 794 C CA . HIS A 1 96 ? -10.013 1.721 -5.234 1.00 58.69 96 HIS A CA 1
ATOM 795 C C . HIS A 1 96 ? -11.330 1.552 -4.460 1.00 58.69 96 HIS A C 1
ATOM 797 O O . HIS A 1 96 ? -12.298 2.244 -4.769 1.00 58.69 96 HIS A O 1
ATOM 803 N N . LEU A 1 97 ? -11.370 0.677 -3.449 1.00 61.78 97 LEU A N 1
ATOM 804 C CA . LEU A 1 97 ? -12.561 0.424 -2.641 1.00 61.78 97 LEU A CA 1
ATOM 805 C C . LEU A 1 97 ? -12.348 0.685 -1.143 1.00 61.78 97 LEU A C 1
ATOM 807 O O . LEU A 1 97 ? -13.267 1.119 -0.452 1.00 61.78 97 LEU A O 1
ATOM 811 N N . GLU A 1 98 ? -11.144 0.456 -0.626 1.00 71.06 98 GLU A N 1
ATOM 812 C CA . GLU A 1 98 ? -10.891 0.332 0.808 1.00 71.06 98 GLU A CA 1
ATOM 813 C C . GLU A 1 98 ? -10.657 1.687 1.467 1.00 71.06 98 GLU A C 1
ATOM 815 O O . GLU A 1 98 ? -11.261 1.973 2.498 1.00 71.06 98 GLU A O 1
ATOM 820 N N . LEU A 1 99 ? -9.832 2.554 0.868 1.00 75.75 99 LEU A N 1
ATOM 821 C CA . LEU A 1 99 ? -9.615 3.891 1.423 1.00 75.75 99 LEU A CA 1
ATOM 822 C C . LEU A 1 99 ? -10.881 4.735 1.394 1.00 75.75 99 LEU A C 1
ATOM 824 O O . LEU A 1 99 ? -11.175 5.340 2.420 1.00 75.75 99 LEU A O 1
ATOM 828 N N . PRO A 1 100 ? -11.665 4.781 0.299 1.00 80.38 100 PRO A N 1
ATOM 829 C CA . PRO A 1 100 ? -12.940 5.478 0.328 1.00 80.38 100 PRO A CA 1
ATOM 830 C C . PRO A 1 100 ? -13.826 4.982 1.471 1.00 80.38 100 PRO A C 1
ATOM 832 O O . PRO A 1 100 ? -14.365 5.813 2.197 1.00 80.38 100 PRO A O 1
ATOM 835 N N . LEU A 1 101 ? -13.901 3.661 1.698 1.00 81.94 101 LEU A N 1
ATOM 836 C CA . LEU A 1 101 ? -14.675 3.082 2.798 1.00 81.94 101 LEU A CA 1
ATOM 837 C C . LEU A 1 101 ? -14.144 3.518 4.171 1.00 81.94 101 LEU A C 1
ATOM 839 O O . LEU A 1 101 ? -14.923 3.989 4.999 1.00 81.94 101 LEU A O 1
ATOM 843 N N . LEU A 1 102 ? -12.828 3.447 4.388 1.00 83.56 102 LEU A N 1
ATOM 844 C CA . LEU A 1 102 ? -12.169 3.938 5.602 1.00 83.56 102 LEU A CA 1
ATOM 845 C C . LEU A 1 102 ? -12.415 5.435 5.827 1.00 83.56 102 LEU A C 1
ATOM 847 O O . LEU A 1 102 ? -12.532 5.879 6.964 1.00 83.56 102 LEU A O 1
ATOM 851 N N . LEU A 1 103 ? -12.529 6.215 4.756 1.00 81.12 103 LEU A N 1
ATOM 852 C CA . LEU A 1 103 ? -12.765 7.655 4.814 1.00 81.12 103 LEU A CA 1
ATOM 853 C C . LEU A 1 103 ? -14.249 8.027 4.949 1.00 81.12 103 LEU A C 1
ATOM 855 O O . LEU A 1 103 ? -14.547 9.188 5.228 1.00 81.12 103 LEU A O 1
ATOM 859 N N . THR A 1 104 ? -15.185 7.082 4.790 1.00 82.56 104 THR A N 1
ATOM 860 C CA . THR A 1 104 ? -16.626 7.387 4.884 1.00 82.56 104 THR A CA 1
ATOM 861 C C . THR A 1 104 ? -17.087 7.716 6.300 1.00 82.56 104 THR A C 1
ATOM 863 O O . THR A 1 104 ? -17.960 8.564 6.479 1.00 82.56 104 THR A O 1
ATOM 866 N N . CYS A 1 105 ? -16.535 7.048 7.318 1.00 84.62 105 CYS A N 1
ATOM 867 C CA . CYS A 1 105 ? -16.994 7.182 8.695 1.00 84.62 105 CYS A CA 1
ATOM 868 C C . CYS A 1 105 ? -15.841 7.028 9.686 1.00 84.62 105 CYS A C 1
ATOM 870 O O . CYS A 1 105 ? -15.111 6.039 9.659 1.00 84.62 105 CYS A O 1
ATOM 872 N N . ARG A 1 106 ? -15.742 7.967 10.638 1.00 87.38 106 ARG A N 1
ATOM 873 C CA . ARG A 1 106 ? -14.747 7.937 11.721 1.00 87.38 106 ARG A CA 1
ATOM 874 C C . ARG A 1 106 ? -14.814 6.640 12.534 1.00 87.38 106 ARG A C 1
ATOM 876 O O . ARG A 1 106 ? -13.774 6.140 12.944 1.00 87.38 106 ARG A O 1
ATOM 883 N N . GLN A 1 107 ? -16.009 6.100 12.773 1.00 89.69 107 GLN A N 1
ATOM 884 C CA . GLN A 1 107 ? -16.159 4.848 13.516 1.00 89.69 107 GLN A CA 1
ATOM 885 C C . GLN A 1 107 ? -15.607 3.658 12.723 1.00 89.69 107 GLN A C 1
ATOM 887 O O . GLN A 1 107 ? -14.783 2.921 13.254 1.00 89.69 107 GLN A O 1
ATOM 892 N N . ILE A 1 108 ? -15.988 3.519 11.446 1.00 91.06 108 ILE A N 1
ATOM 893 C CA . ILE A 1 108 ? -15.446 2.475 10.559 1.00 91.06 108 ILE A CA 1
ATOM 894 C C . ILE A 1 108 ? -13.928 2.585 10.507 1.00 91.06 108 ILE A C 1
ATOM 896 O O . ILE A 1 108 ? -13.241 1.589 10.701 1.00 91.06 108 ILE A O 1
ATOM 900 N N . TYR A 1 109 ? -13.405 3.797 10.315 1.00 90.62 109 TYR A N 1
ATOM 901 C CA . TYR A 1 109 ? -11.973 4.061 10.304 1.00 90.62 109 TYR A CA 1
ATOM 902 C C . TYR A 1 109 ? -11.270 3.498 11.544 1.00 90.62 109 TYR A C 1
ATOM 904 O O . TYR A 1 109 ? -10.344 2.703 11.404 1.00 90.62 109 TYR A O 1
ATOM 912 N N . HIS A 1 110 ? -11.712 3.862 12.752 1.00 90.06 110 HI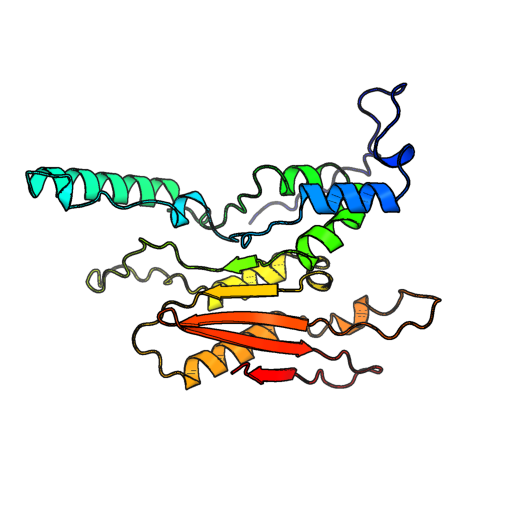S A N 1
ATOM 913 C CA . HIS A 1 110 ? -11.055 3.415 13.989 1.00 90.06 110 HIS A CA 1
ATOM 914 C C . HIS A 1 110 ? -11.192 1.911 14.229 1.00 90.06 110 HIS A C 1
ATOM 916 O O . HIS A 1 110 ? -10.230 1.287 14.665 1.00 90.06 110 HIS A O 1
ATOM 922 N N . GLU A 1 111 ? -12.347 1.318 13.926 1.00 92.81 111 GLU A N 1
ATOM 923 C CA . GLU A 1 111 ? -12.567 -0.118 14.144 1.00 92.81 111 GLU A CA 1
ATOM 924 C C . GLU A 1 111 ? -11.800 -0.989 13.138 1.00 92.81 111 GLU A C 1
ATOM 926 O O . GLU A 1 111 ? -11.231 -2.017 13.499 1.00 92.81 111 GLU A O 1
ATOM 931 N N . SER A 1 112 ? -11.755 -0.577 11.872 1.00 93.81 112 SER A N 1
ATOM 932 C CA . SER A 1 112 ? -11.194 -1.397 10.795 1.00 93.81 112 SER A CA 1
ATOM 933 C C . SER A 1 112 ? -9.715 -1.141 10.514 1.00 93.81 112 SER A C 1
ATOM 935 O O . SER A 1 112 ? -9.061 -2.012 9.942 1.00 93.81 112 SER A O 1
ATOM 937 N N . SER A 1 113 ? -9.142 -0.012 10.953 1.00 92.62 113 SER A N 1
ATOM 938 C CA . SER A 1 113 ? -7.717 0.280 10.728 1.00 92.62 113 SER A CA 1
ATOM 939 C C . SER A 1 113 ? -6.802 -0.789 11.324 1.00 92.62 113 SER A C 1
ATOM 941 O O . SER A 1 113 ? -5.814 -1.169 10.699 1.00 92.62 113 SER A O 1
ATOM 943 N N . GLY A 1 114 ? -7.155 -1.334 12.494 1.00 92.69 114 GLY A N 1
ATOM 944 C CA . GLY A 1 114 ? -6.410 -2.433 13.110 1.00 92.69 114 GLY A CA 1
ATOM 945 C C . GLY A 1 114 ? -6.360 -3.681 12.225 1.00 92.69 114 GLY A C 1
ATOM 946 O O . GLY A 1 114 ? -5.302 -4.287 12.074 1.00 92.69 114 GLY A O 1
ATOM 947 N N . VAL A 1 115 ? -7.478 -4.023 11.583 1.00 94.31 115 VAL A N 1
ATOM 948 C CA . VAL A 1 115 ? -7.563 -5.146 10.639 1.00 94.31 115 VAL A CA 1
ATOM 949 C C . VAL A 1 115 ? -6.789 -4.825 9.362 1.00 94.31 115 VAL A C 1
ATOM 951 O O . VAL A 1 115 ? -5.949 -5.606 8.924 1.00 94.31 115 VAL A O 1
ATOM 954 N N . PHE A 1 116 ? -7.016 -3.649 8.781 1.00 94.31 116 PHE A N 1
ATOM 955 C CA . PHE A 1 116 ? -6.406 -3.261 7.517 1.00 94.31 116 PHE A CA 1
ATOM 956 C C . PHE A 1 116 ? -4.878 -3.135 7.605 1.00 94.31 116 PHE A C 1
ATOM 958 O O . PHE A 1 116 ? -4.171 -3.719 6.790 1.00 94.31 116 PHE A O 1
ATOM 965 N N . TYR A 1 117 ? -4.336 -2.429 8.596 1.00 92.31 117 TYR A N 1
ATOM 966 C CA . TYR A 1 117 ? -2.883 -2.292 8.738 1.00 92.31 117 TYR A CA 1
ATOM 967 C C . TYR A 1 117 ? -2.234 -3.505 9.416 1.00 92.31 117 TYR A C 1
ATOM 969 O O . TYR A 1 117 ? -1.056 -3.792 9.179 1.00 92.31 117 TYR A O 1
ATOM 977 N N . GLY A 1 118 ? -2.993 -4.224 10.249 1.00 93.25 118 GLY A N 1
ATOM 978 C CA . GLY A 1 118 ? -2.464 -5.305 11.072 1.00 93.25 118 GLY A CA 1
ATOM 979 C C . GLY A 1 118 ? -2.505 -6.688 10.441 1.00 93.25 118 GLY A C 1
ATOM 980 O O . GLY A 1 118 ? -1.672 -7.530 10.778 1.00 93.25 118 GLY A O 1
ATOM 981 N N . CYS A 1 119 ? -3.434 -6.929 9.517 1.00 94.38 119 CYS A N 1
ATOM 982 C CA . CYS A 1 119 ? -3.613 -8.235 8.884 1.00 94.38 119 CYS A CA 1
ATOM 983 C C . CYS A 1 119 ? -3.104 -8.296 7.440 1.00 94.38 119 CYS A C 1
ATOM 985 O O . CYS A 1 119 ? -3.177 -9.366 6.839 1.00 94.38 119 CYS A O 1
ATOM 987 N N . ASN A 1 120 ? -2.580 -7.195 6.894 1.00 93.94 120 ASN A N 1
ATOM 988 C CA . ASN A 1 120 ? -2.063 -7.130 5.528 1.00 93.94 120 ASN A CA 1
ATOM 989 C C . ASN A 1 120 ? -0.541 -6.972 5.475 1.00 93.94 120 ASN A C 1
ATOM 991 O O . ASN A 1 120 ? 0.105 -6.484 6.404 1.00 93.94 120 ASN A O 1
ATOM 995 N N . VAL A 1 121 ? 0.023 -7.368 4.335 1.00 91.31 121 VAL A N 1
ATOM 996 C CA . VAL A 1 121 ? 1.414 -7.100 3.965 1.00 91.31 121 VAL A CA 1
ATOM 997 C C . VAL A 1 121 ? 1.425 -5.913 3.017 1.00 91.31 121 VAL A C 1
ATOM 999 O O . VAL A 1 121 ? 0.876 -6.018 1.927 1.00 91.31 121 VAL A O 1
ATOM 1002 N N . PHE A 1 122 ? 2.067 -4.812 3.395 1.00 91.38 122 PHE A N 1
ATOM 1003 C CA . PHE A 1 122 ? 2.220 -3.649 2.516 1.00 91.38 122 PHE A CA 1
ATOM 1004 C C . PHE A 1 122 ? 3.546 -3.744 1.779 1.00 91.38 122 PHE A C 1
ATOM 1006 O O . PHE A 1 122 ? 4.589 -3.843 2.415 1.00 91.38 122 PHE A O 1
ATOM 1013 N N . MET A 1 123 ? 3.519 -3.751 0.454 1.00 88.69 123 MET A N 1
ATOM 1014 C CA . MET A 1 123 ? 4.698 -3.923 -0.380 1.00 88.69 123 MET A CA 1
ATOM 1015 C C . MET A 1 123 ? 5.069 -2.613 -1.071 1.00 88.69 123 MET A C 1
ATOM 1017 O O . MET A 1 123 ? 4.254 -1.996 -1.756 1.00 88.69 123 MET A O 1
ATOM 1021 N N . LEU A 1 124 ? 6.325 -2.217 -0.895 1.00 87.38 124 LEU A N 1
ATOM 1022 C CA . LEU A 1 124 ? 6.987 -1.177 -1.665 1.00 87.38 124 LEU A CA 1
ATOM 1023 C C . LEU A 1 124 ? 7.936 -1.874 -2.633 1.00 87.38 124 LEU A C 1
ATOM 1025 O O . LEU A 1 124 ? 9.006 -2.330 -2.233 1.00 87.38 124 LEU A O 1
ATOM 1029 N N . SER A 1 125 ? 7.504 -2.018 -3.879 1.00 85.19 125 SER A N 1
ATOM 1030 C CA . SER A 1 125 ? 8.322 -2.548 -4.965 1.00 85.19 125 SER A CA 1
ATOM 1031 C C . SER A 1 125 ? 8.522 -1.482 -6.035 1.00 85.19 125 SER A C 1
ATOM 1033 O O . SER A 1 125 ? 7.834 -0.460 -6.062 1.00 85.19 125 SER A O 1
ATOM 1035 N N . ARG A 1 126 ? 9.510 -1.710 -6.890 1.00 78.31 126 ARG A N 1
ATOM 1036 C CA . ARG A 1 126 ? 9.748 -0.906 -8.082 1.00 78.31 126 ARG A CA 1
ATOM 1037 C C . ARG A 1 126 ? 8.798 -1.354 -9.186 1.00 78.31 126 ARG A C 1
ATOM 1039 O O . ARG A 1 126 ? 8.502 -2.541 -9.297 1.00 78.31 126 ARG A O 1
ATOM 1046 N N . ALA A 1 127 ? 8.347 -0.424 -10.024 1.00 73.81 127 ALA A N 1
ATOM 1047 C CA . ALA A 1 127 ? 7.639 -0.788 -11.246 1.00 73.81 127 ALA A CA 1
ATOM 1048 C C . ALA A 1 127 ? 8.524 -1.706 -12.108 1.00 73.81 127 ALA A C 1
ATOM 1050 O O . ALA A 1 127 ? 9.684 -1.382 -12.369 1.00 73.81 127 ALA A O 1
ATOM 1051 N N . LEU A 1 128 ? 7.983 -2.856 -12.524 1.00 70.88 128 LEU A N 1
ATOM 1052 C CA . LEU A 1 128 ? 8.748 -3.927 -13.178 1.00 70.88 128 LEU A CA 1
ATOM 1053 C C . LEU A 1 128 ? 9.482 -3.468 -14.448 1.00 70.88 128 LEU A C 1
ATOM 1055 O O . LEU A 1 128 ? 10.550 -3.993 -14.744 1.00 70.88 128 LEU A O 1
ATOM 1059 N N . ASN A 1 129 ? 8.935 -2.473 -15.147 1.00 66.19 129 ASN A N 1
ATOM 1060 C CA . ASN A 1 129 ? 9.418 -2.016 -16.453 1.00 66.19 129 ASN A CA 1
ATOM 1061 C C . ASN A 1 129 ? 10.120 -0.656 -16.401 1.00 66.19 129 ASN A C 1
ATOM 1063 O O . ASN A 1 129 ? 10.338 -0.027 -17.433 1.00 66.19 129 ASN A O 1
ATOM 1067 N N . ARG A 1 130 ? 10.439 -0.141 -15.208 1.00 66.12 130 ARG A N 1
ATOM 1068 C CA . ARG A 1 130 ? 11.232 1.086 -15.127 1.00 66.12 130 ARG A CA 1
ATOM 1069 C C . ARG A 1 130 ? 12.664 0.723 -15.497 1.00 66.12 130 ARG A C 1
ATOM 1071 O O . ARG A 1 130 ? 13.393 0.221 -14.643 1.00 66.12 130 ARG A O 1
ATOM 1078 N N . HIS A 1 131 ? 13.049 0.946 -16.749 1.00 60.62 131 HIS A N 1
ATOM 1079 C CA . HIS A 1 131 ? 14.442 0.869 -17.178 1.00 60.62 131 HIS A CA 1
ATOM 1080 C C . HIS A 1 131 ? 15.216 1.991 -16.486 1.00 60.62 131 HIS A C 1
ATOM 1082 O O . HIS A 1 131 ? 14.959 3.161 -16.748 1.00 60.62 131 HIS A O 1
ATOM 1088 N N . ASP A 1 132 ? 16.162 1.653 -15.604 1.00 59.16 132 ASP A N 1
ATOM 1089 C CA . ASP A 1 132 ? 17.295 2.557 -15.368 1.00 59.16 132 ASP A CA 1
ATOM 1090 C C . ASP A 1 132 ? 18.132 2.475 -16.640 1.00 59.16 132 ASP A C 1
ATOM 1092 O O . ASP A 1 132 ? 19.056 1.672 -16.742 1.00 59.16 132 ASP A O 1
ATOM 1096 N N . SER A 1 133 ? 17.725 3.168 -17.699 1.00 54.97 133 SER A N 1
ATOM 1097 C CA . SER A 1 133 ? 18.562 3.214 -18.885 1.00 54.97 133 SER A CA 1
ATOM 1098 C C . SER A 1 133 ? 19.787 4.052 -18.534 1.00 54.97 133 SER A C 1
ATOM 1100 O O . SER A 1 133 ? 19.718 5.277 -18.526 1.00 54.97 133 SER A O 1
ATOM 1102 N N . ASP A 1 134 ? 20.902 3.377 -18.262 1.00 53.62 134 ASP A N 1
ATOM 1103 C CA . ASP A 1 134 ? 22.213 3.922 -17.868 1.00 53.62 134 ASP A CA 1
ATOM 1104 C C . ASP A 1 134 ? 22.837 4.942 -18.853 1.00 53.62 134 ASP A C 1
ATOM 1106 O O . ASP A 1 134 ? 23.988 5.333 -18.689 1.00 53.62 134 ASP A O 1
ATOM 1110 N N . ASN A 1 135 ? 22.127 5.362 -19.904 1.00 55.66 135 ASN A N 1
ATOM 1111 C CA . ASN A 1 135 ? 22.705 6.091 -21.034 1.00 55.66 135 ASN A CA 1
ATOM 1112 C C . ASN A 1 135 ? 22.192 7.517 -21.231 1.00 55.66 135 ASN A C 1
ATOM 1114 O O . ASN A 1 135 ? 22.700 8.183 -22.134 1.00 55.66 135 ASN A O 1
ATOM 1118 N N . ASP A 1 136 ? 21.233 7.998 -20.438 1.00 56.06 136 ASP A N 1
ATOM 1119 C CA . ASP A 1 136 ? 20.821 9.401 -20.529 1.00 56.06 136 ASP A CA 1
ATOM 1120 C C . ASP A 1 136 ? 21.484 10.217 -19.413 1.00 56.06 136 ASP A C 1
ATOM 1122 O O . ASP A 1 136 ? 20.917 10.464 -18.351 1.00 56.06 136 ASP A O 1
ATOM 1126 N N . GLU A 1 137 ? 22.742 10.609 -19.649 1.00 60.28 137 GLU A N 1
ATOM 1127 C CA . GLU A 1 137 ? 23.568 11.415 -18.732 1.00 60.28 137 GLU A CA 1
ATOM 1128 C C . GLU A 1 137 ? 22.954 12.795 -18.394 1.00 60.28 137 GLU A C 1
ATOM 1130 O O . GLU A 1 137 ? 23.541 13.548 -17.617 1.00 60.28 137 GLU A O 1
ATOM 1135 N N . SER A 1 138 ? 21.808 13.172 -18.976 1.00 61.00 138 SER A N 1
ATOM 1136 C CA . SER A 1 138 ? 21.233 14.515 -18.841 1.00 61.00 138 SER A CA 1
ATOM 1137 C C . SER A 1 138 ? 20.094 14.676 -17.837 1.00 61.00 138 SER A C 1
ATOM 1139 O O . SER A 1 138 ? 19.636 15.806 -17.658 1.00 61.00 138 SER A O 1
ATOM 1141 N N . HIS A 1 139 ? 19.645 13.618 -17.161 1.00 56.00 139 HIS A N 1
ATOM 1142 C CA . HIS A 1 139 ? 18.573 13.742 -16.172 1.00 56.00 139 HIS A CA 1
ATOM 1143 C C . HIS A 1 139 ? 19.105 13.517 -14.752 1.00 56.00 139 HIS A C 1
ATOM 1145 O O . HIS A 1 139 ? 19.192 12.391 -14.275 1.00 56.00 139 HIS A O 1
ATOM 1151 N N . ASP A 1 140 ? 19.383 14.620 -14.042 1.00 58.56 140 ASP A N 1
ATOM 1152 C CA . ASP A 1 140 ? 19.539 14.688 -12.573 1.00 58.56 140 ASP A CA 1
ATOM 1153 C C . ASP A 1 140 ? 18.218 14.342 -11.834 1.00 58.56 140 ASP A C 1
ATOM 1155 O O . ASP A 1 140 ? 17.916 14.872 -10.760 1.00 58.56 140 ASP A O 1
ATOM 1159 N N . GLU A 1 141 ? 17.365 13.504 -12.422 1.00 62.50 141 GLU A N 1
ATOM 1160 C CA . GLU A 1 141 ? 16.120 13.091 -11.800 1.00 62.50 141 GLU A CA 1
ATOM 1161 C C . GLU A 1 141 ? 16.436 12.126 -10.666 1.00 62.50 141 GLU A C 1
ATOM 1163 O O . GLU A 1 141 ? 17.066 11.086 -10.848 1.00 62.50 141 GLU A O 1
ATOM 1168 N N . GLU A 1 142 ? 16.018 12.521 -9.465 1.00 63.97 142 GLU A N 1
ATOM 1169 C CA . GLU A 1 142 ? 16.161 11.771 -8.224 1.00 63.97 142 GLU A CA 1
ATOM 1170 C C . GLU A 1 142 ? 15.611 10.349 -8.436 1.00 63.97 142 GLU A C 1
ATOM 1172 O O . GLU A 1 142 ? 14.397 10.125 -8.450 1.00 63.97 142 GLU A O 1
ATOM 1177 N N . VAL A 1 143 ? 16.519 9.395 -8.676 1.00 66.94 143 VAL A N 1
ATOM 1178 C CA . VAL A 1 143 ? 16.183 8.001 -8.978 1.00 66.94 143 VAL A CA 1
ATOM 1179 C C . VAL A 1 143 ? 15.305 7.470 -7.855 1.00 66.94 143 VAL A C 1
ATOM 1181 O O . VAL A 1 143 ? 15.651 7.555 -6.675 1.00 66.94 143 VAL A O 1
ATOM 1184 N N . TYR A 1 144 ? 14.145 6.928 -8.219 1.00 70.75 144 TYR A N 1
ATOM 1185 C CA . TYR A 1 144 ? 13.215 6.371 -7.249 1.00 70.75 144 TYR A CA 1
ATOM 1186 C C . TYR A 1 144 ? 13.875 5.238 -6.453 1.00 70.75 144 TYR A C 1
ATOM 1188 O O . TYR A 1 144 ? 14.084 4.136 -6.960 1.00 70.75 144 TYR A O 1
ATOM 1196 N N . GLY A 1 145 ? 14.157 5.508 -5.180 1.00 78.56 145 GLY A N 1
ATOM 1197 C CA . GLY A 1 145 ? 14.571 4.517 -4.200 1.00 78.56 145 GLY A CA 1
ATOM 1198 C C . GLY A 1 145 ? 13.400 4.107 -3.310 1.00 78.56 145 GLY A C 1
ATOM 1199 O O . GLY A 1 145 ? 12.840 4.921 -2.571 1.00 78.56 145 GLY A O 1
ATOM 1200 N N . GLN A 1 146 ? 13.059 2.817 -3.288 1.00 83.06 146 GLN A N 1
ATOM 1201 C CA . GLN A 1 146 ? 12.066 2.255 -2.360 1.00 83.06 146 GLN A CA 1
ATOM 1202 C C . GLN A 1 146 ? 12.439 2.569 -0.900 1.00 83.06 146 GLN A C 1
ATOM 1204 O O . GLN A 1 146 ? 11.563 2.781 -0.058 1.00 83.06 146 GLN A O 1
ATOM 1209 N N . LEU A 1 147 ? 13.745 2.628 -0.612 1.00 81.94 147 LEU A N 1
ATOM 1210 C CA . LEU A 1 147 ? 14.301 2.996 0.689 1.00 81.94 147 LEU A CA 1
ATOM 1211 C C . LEU A 1 147 ? 14.119 4.483 1.016 1.00 81.94 147 LEU A C 1
ATOM 1213 O O . LEU A 1 147 ? 13.851 4.818 2.162 1.00 81.94 147 LEU A O 1
ATOM 1217 N N . ASP A 1 148 ? 14.172 5.382 0.042 1.00 79.69 148 ASP A N 1
ATOM 1218 C CA . ASP A 1 148 ? 13.918 6.806 0.295 1.00 79.69 148 ASP A CA 1
ATOM 1219 C C . ASP A 1 148 ? 12.424 7.090 0.460 1.00 79.69 148 ASP A C 1
ATOM 1221 O O . ASP A 1 148 ? 12.007 8.026 1.155 1.00 79.69 148 ASP A O 1
ATOM 1225 N N . TYR A 1 149 ? 11.589 6.259 -0.166 1.00 78.75 149 TYR A N 1
ATOM 1226 C CA . TYR A 1 149 ? 10.149 6.436 -0.160 1.00 78.75 149 TYR A CA 1
ATOM 1227 C C . TYR A 1 149 ? 9.448 5.800 1.044 1.00 78.75 149 TYR A C 1
ATOM 1229 O O . TYR A 1 149 ? 8.531 6.406 1.607 1.00 78.75 149 TYR A O 1
ATOM 1237 N N . ALA A 1 150 ? 9.863 4.608 1.478 1.00 84.50 150 ALA A N 1
ATOM 1238 C CA . ALA A 1 150 ? 9.221 3.911 2.593 1.00 84.50 150 ALA A CA 1
ATOM 1239 C C . ALA A 1 150 ? 9.040 4.790 3.854 1.00 84.50 150 ALA A C 1
ATOM 1241 O O . ALA A 1 150 ? 7.931 4.804 4.395 1.00 84.50 150 ALA A O 1
ATOM 1242 N N . PRO A 1 151 ? 10.015 5.611 4.296 1.00 82.62 151 PRO A N 1
ATOM 1243 C CA . PRO A 1 151 ? 9.846 6.490 5.452 1.00 82.62 151 PRO A CA 1
ATOM 1244 C C . PRO A 1 151 ? 8.819 7.598 5.197 1.00 82.62 151 PRO A C 1
ATOM 1246 O O . PRO A 1 151 ? 8.014 7.926 6.073 1.00 82.62 151 PRO A O 1
ATOM 1249 N N . LYS A 1 152 ? 8.791 8.152 3.977 1.00 82.94 152 LYS A N 1
ATOM 1250 C CA . LYS A 1 152 ? 7.809 9.167 3.560 1.00 82.94 152 LYS A CA 1
ATOM 1251 C C . LYS A 1 152 ? 6.392 8.589 3.574 1.00 82.94 152 LYS A C 1
ATOM 1253 O O . LYS A 1 152 ? 5.459 9.271 3.986 1.00 82.94 152 LYS A O 1
ATOM 1258 N N . TRP A 1 153 ? 6.213 7.337 3.158 1.00 86.44 153 TRP A N 1
ATOM 1259 C CA . TRP A 1 153 ? 4.921 6.660 3.260 1.00 86.44 153 TRP A CA 1
ATOM 1260 C C . TRP A 1 153 ? 4.524 6.386 4.711 1.00 86.44 153 TRP A C 1
ATOM 1262 O O . TRP A 1 153 ? 3.427 6.770 5.113 1.00 86.44 153 TRP A O 1
ATOM 1272 N N . VAL A 1 154 ? 5.409 5.790 5.517 1.00 86.12 154 VAL A N 1
ATOM 1273 C CA . VAL A 1 154 ? 5.060 5.448 6.904 1.00 86.12 154 VAL A CA 1
ATOM 1274 C C . VAL A 1 154 ? 4.756 6.698 7.734 1.00 86.12 154 VAL A C 1
ATOM 1276 O O . VAL A 1 154 ? 3.782 6.713 8.482 1.00 86.12 154 VAL A O 1
ATOM 1279 N N . SER A 1 155 ? 5.512 7.784 7.557 1.00 81.94 155 SER A N 1
ATOM 1280 C CA . SER A 1 155 ? 5.236 9.058 8.242 1.00 81.94 155 SER A CA 1
ATOM 1281 C C . SER A 1 155 ? 3.853 9.639 7.913 1.00 81.94 155 SER A C 1
ATOM 1283 O O . SER A 1 155 ? 3.227 10.249 8.781 1.00 81.94 155 SER A O 1
ATOM 1285 N N . LYS A 1 156 ? 3.320 9.397 6.707 1.00 83.25 156 LYS A N 1
ATOM 1286 C CA . LYS A 1 156 ? 1.956 9.805 6.326 1.00 83.25 156 LYS A CA 1
ATOM 1287 C C . LYS A 1 156 ? 0.858 8.978 7.005 1.00 83.25 156 LYS A C 1
ATOM 1289 O O . LYS A 1 156 ? -0.279 9.441 7.046 1.00 83.25 156 LYS A O 1
ATOM 1294 N N . LEU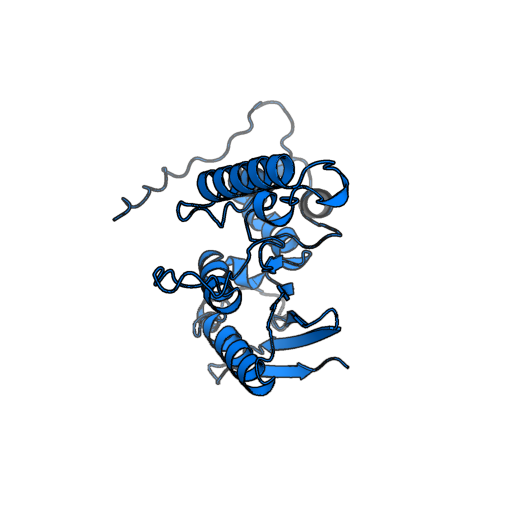 A 1 157 ? 1.165 7.796 7.551 1.00 84.44 157 LEU A N 1
ATOM 1295 C CA . LEU A 1 157 ? 0.188 6.979 8.287 1.00 84.44 157 LEU A CA 1
ATOM 1296 C C . LEU A 1 157 ? -0.196 7.600 9.640 1.00 84.44 157 LEU A C 1
ATOM 1298 O O . LEU A 1 157 ? -1.259 7.288 10.183 1.00 84.44 157 LEU A O 1
ATOM 1302 N N . GLY A 1 158 ? 0.645 8.481 10.194 1.00 86.56 158 GLY A N 1
ATOM 1303 C CA . GLY A 1 158 ? 0.398 9.126 11.483 1.00 86.56 158 GLY A CA 1
ATOM 1304 C C . GLY A 1 158 ? 0.211 8.101 12.604 1.00 86.56 158 GLY A C 1
ATOM 1305 O O . GLY A 1 158 ? 1.015 7.184 12.758 1.00 86.56 158 GLY A O 1
ATOM 1306 N N . SER A 1 159 ? -0.874 8.222 13.374 1.00 83.81 159 SER A N 1
ATOM 1307 C CA . SER A 1 159 ? -1.180 7.303 14.482 1.00 83.81 159 SER A CA 1
ATOM 1308 C C . SER A 1 159 ? -1.469 5.863 14.040 1.00 83.81 159 SER A C 1
ATOM 1310 O O . SER A 1 159 ? -1.351 4.945 14.850 1.00 83.81 159 SER A O 1
ATOM 1312 N N . GLN A 1 160 ? -1.786 5.632 12.760 1.00 87.19 160 GLN A N 1
ATOM 1313 C CA . GLN A 1 160 ? -2.084 4.289 12.250 1.00 87.19 160 GLN A CA 1
ATOM 1314 C C . GLN A 1 160 ? -0.852 3.393 12.149 1.00 87.19 160 GLN A C 1
ATOM 1316 O O . GLN A 1 160 ? -0.984 2.173 12.061 1.00 87.19 160 GLN A O 1
ATOM 1321 N N . VAL A 1 161 ? 0.353 3.969 12.226 1.00 86.62 161 VAL A N 1
ATOM 1322 C CA . VAL A 1 161 ? 1.601 3.197 12.245 1.00 86.62 161 VAL A CA 1
ATOM 1323 C C . VAL A 1 161 ? 1.629 2.167 13.381 1.00 86.62 161 VAL A C 1
ATOM 1325 O O . VAL A 1 161 ? 2.238 1.113 13.232 1.00 86.62 161 VAL A O 1
ATOM 1328 N N . ALA A 1 162 ? 0.915 2.418 14.487 1.00 86.38 162 ALA A N 1
ATOM 1329 C CA . ALA A 1 162 ? 0.813 1.492 15.614 1.00 86.38 162 ALA A CA 1
ATOM 1330 C C . ALA A 1 162 ? 0.148 0.151 15.246 1.00 86.38 162 ALA A C 1
ATOM 1332 O O . ALA A 1 162 ? 0.406 -0.871 15.888 1.00 86.38 162 ALA A O 1
ATOM 1333 N N . PHE A 1 163 ? -0.690 0.148 14.207 1.00 89.56 163 PHE A N 1
ATOM 1334 C CA . PHE A 1 163 ? -1.360 -1.048 13.707 1.00 89.56 163 PHE A CA 1
ATOM 1335 C C . PHE A 1 163 ? -0.565 -1.768 12.620 1.00 89.56 163 PHE A C 1
ATOM 1337 O O . PHE A 1 163 ? -0.865 -2.922 12.334 1.00 89.56 163 PHE A O 1
ATOM 1344 N N . LEU A 1 164 ? 0.445 -1.130 12.025 1.00 89.50 164 LEU A N 1
ATOM 1345 C CA . LEU A 1 164 ? 1.218 -1.706 10.931 1.00 89.50 164 LEU A CA 1
ATOM 1346 C C . LEU A 1 164 ? 2.065 -2.888 11.427 1.00 89.50 164 LEU A C 1
ATOM 1348 O O . LEU A 1 164 ? 2.892 -2.741 12.328 1.00 89.50 164 LEU A O 1
ATOM 1352 N N . ARG A 1 165 ? 1.865 -4.076 10.840 1.00 89.25 165 ARG A N 1
ATOM 1353 C CA . ARG A 1 165 ? 2.577 -5.308 11.249 1.00 89.25 165 ARG A CA 1
ATOM 1354 C C . ARG A 1 165 ? 3.597 -5.805 10.239 1.00 89.25 165 ARG A C 1
ATOM 1356 O O . ARG A 1 165 ? 4.601 -6.406 10.613 1.00 89.25 165 ARG A O 1
ATOM 1363 N N . THR A 1 166 ? 3.351 -5.653 8.942 1.00 89.38 166 THR A N 1
ATOM 1364 C CA . THR A 1 166 ? 4.257 -6.212 7.932 1.00 89.38 166 THR A CA 1
ATOM 1365 C C . THR A 1 166 ? 4.402 -5.280 6.744 1.00 89.38 166 THR A C 1
ATOM 1367 O O . THR A 1 166 ? 3.420 -4.921 6.097 1.00 89.38 166 THR A O 1
ATOM 1370 N N . VAL A 1 167 ? 5.656 -4.940 6.448 1.00 88.12 167 VAL A N 1
ATOM 1371 C CA . VAL A 1 167 ? 6.047 -4.134 5.295 1.00 88.12 167 VAL A CA 1
ATOM 1372 C C . VAL A 1 167 ? 7.096 -4.912 4.508 1.00 88.12 167 VAL A C 1
ATOM 1374 O O . VAL A 1 167 ? 8.148 -5.263 5.029 1.00 88.12 167 VAL A O 1
ATOM 1377 N N . ALA A 1 168 ? 6.821 -5.221 3.252 1.00 88.62 168 ALA A N 1
ATOM 1378 C CA . ALA A 1 168 ? 7.806 -5.771 2.336 1.00 88.62 168 ALA A CA 1
ATOM 1379 C C . ALA A 1 168 ? 8.423 -4.624 1.533 1.00 88.62 168 ALA A C 1
ATOM 1381 O O . ALA A 1 168 ? 7.697 -3.789 1.003 1.00 88.62 168 ALA A O 1
ATOM 1382 N N . ILE A 1 169 ? 9.748 -4.582 1.443 1.00 86.69 169 ILE A N 1
ATOM 1383 C CA . ILE A 1 169 ? 10.457 -3.652 0.566 1.00 86.69 169 ILE A CA 1
ATOM 1384 C C . ILE A 1 169 ? 11.230 -4.514 -0.415 1.00 86.69 169 ILE A C 1
ATOM 1386 O O . ILE A 1 169 ? 12.170 -5.215 -0.048 1.00 86.69 169 ILE A O 1
ATOM 1390 N N . ASP A 1 170 ? 10.781 -4.512 -1.655 1.00 84.94 170 ASP A N 1
ATOM 1391 C CA . ASP A 1 170 ? 11.430 -5.237 -2.731 1.00 84.94 170 ASP A CA 1
ATOM 1392 C C . ASP A 1 170 ? 12.515 -4.337 -3.314 1.00 84.94 170 ASP A C 1
ATOM 1394 O O . ASP A 1 170 ? 12.210 -3.353 -3.988 1.00 84.94 170 ASP A O 1
ATOM 1398 N N . ILE A 1 171 ? 13.771 -4.620 -2.960 1.00 80.19 171 ILE A N 1
ATOM 1399 C CA . ILE A 1 171 ? 14.926 -3.810 -3.340 1.00 80.19 171 ILE A CA 1
ATOM 1400 C C . ILE A 1 171 ? 15.603 -4.506 -4.511 1.00 80.19 171 ILE A C 1
ATOM 1402 O O . ILE A 1 171 ? 16.340 -5.480 -4.349 1.00 80.19 171 ILE A O 1
ATOM 14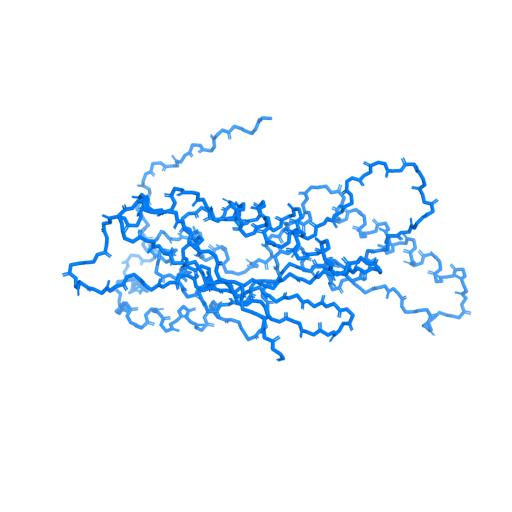06 N N . PHE A 1 172 ? 15.361 -3.977 -5.703 1.00 71.75 172 PHE A N 1
ATOM 1407 C CA . PHE A 1 172 ? 16.094 -4.385 -6.886 1.00 71.75 172 PHE A CA 1
ATOM 1408 C C . PHE A 1 172 ? 17.463 -3.699 -6.865 1.00 71.75 172 PHE A C 1
ATOM 1410 O O . PHE A 1 172 ? 17.534 -2.475 -6.903 1.00 71.75 172 PHE A O 1
ATOM 1417 N N . GLY A 1 173 ? 18.544 -4.469 -6.754 1.00 59.50 173 GLY A N 1
ATOM 1418 C CA . GLY A 1 173 ? 19.902 -3.934 -6.769 1.00 59.50 173 GLY A CA 1
ATOM 1419 C C . GLY A 1 173 ? 20.804 -4.788 -7.646 1.00 59.50 173 GLY A C 1
ATOM 1420 O O . GLY A 1 173 ? 20.935 -5.986 -7.408 1.00 59.50 173 GLY A O 1
ATOM 1421 N N . GLY A 1 174 ? 21.431 -4.172 -8.646 1.00 58.72 174 GLY A N 1
ATOM 1422 C CA . GLY A 1 174 ? 22.691 -4.676 -9.189 1.00 58.72 174 GLY A CA 1
ATOM 1423 C C . GLY A 1 174 ? 23.795 -4.446 -8.159 1.00 58.72 174 GLY A C 1
ATOM 1424 O O . GLY A 1 174 ? 23.787 -3.399 -7.530 1.00 58.72 174 GLY A O 1
ATOM 1425 N N . GLU A 1 175 ? 24.662 -5.441 -7.936 1.00 54.34 175 GLU A N 1
ATOM 1426 C CA . GLU A 1 175 ? 25.879 -5.441 -7.088 1.00 54.34 175 GLU A CA 1
ATOM 1427 C C . GLU A 1 175 ? 25.983 -4.395 -5.950 1.00 54.34 175 GLU A C 1
ATOM 1429 O O . GLU A 1 175 ? 27.056 -3.865 -5.667 1.00 54.34 175 GLU A O 1
ATOM 1434 N N . VAL A 1 176 ? 24.906 -4.104 -5.216 1.00 57.91 176 VAL A N 1
ATOM 1435 C CA . VAL A 1 176 ? 25.033 -3.279 -4.015 1.00 57.91 176 VAL A CA 1
ATOM 1436 C C . VAL A 1 176 ? 25.652 -4.185 -2.964 1.00 57.91 176 VAL A C 1
ATOM 1438 O O . VAL A 1 176 ? 25.047 -5.181 -2.558 1.00 57.91 176 VAL A O 1
ATOM 1441 N N . ALA A 1 177 ? 26.885 -3.873 -2.555 1.00 59.91 177 ALA A N 1
ATOM 1442 C CA . ALA A 1 177 ? 27.593 -4.601 -1.511 1.00 59.91 177 ALA A CA 1
ATOM 1443 C C . ALA A 1 177 ? 26.657 -4.767 -0.308 1.00 59.91 177 ALA A C 1
ATOM 1445 O O . ALA A 1 177 ? 26.207 -3.775 0.269 1.00 59.91 177 ALA A O 1
ATOM 1446 N N . GLY A 1 178 ? 26.328 -6.019 0.031 1.00 65.94 178 GLY A N 1
ATOM 1447 C CA . GLY A 1 178 ? 25.232 -6.343 0.948 1.00 65.94 178 GLY A CA 1
ATOM 1448 C C . GLY A 1 178 ? 25.274 -5.566 2.266 1.00 65.94 178 GLY A C 1
ATOM 1449 O O . GLY A 1 178 ? 24.225 -5.259 2.819 1.00 65.94 178 GLY A O 1
ATOM 1450 N N . ASP A 1 179 ? 26.457 -5.169 2.732 1.00 68.19 179 ASP A N 1
ATOM 1451 C CA . ASP A 1 179 ? 26.663 -4.404 3.964 1.00 68.19 179 ASP A CA 1
ATOM 1452 C C . ASP A 1 179 ? 26.066 -2.982 3.938 1.00 68.19 179 ASP A C 1
ATOM 1454 O O . ASP A 1 179 ? 25.541 -2.527 4.957 1.00 68.19 179 ASP A O 1
ATOM 1458 N N . LEU A 1 180 ? 26.054 -2.297 2.787 1.00 66.81 180 LEU A N 1
ATOM 1459 C CA . LEU A 1 180 ? 25.424 -0.973 2.641 1.00 66.81 180 LEU A CA 1
ATOM 1460 C C . LEU A 1 180 ? 23.897 -1.058 2.725 1.00 66.81 180 LEU A C 1
ATOM 1462 O O . LEU A 1 180 ? 23.262 -0.210 3.354 1.00 66.81 180 LEU A O 1
ATOM 1466 N N . LEU A 1 181 ? 23.316 -2.124 2.167 1.00 69.75 181 LEU A N 1
ATOM 1467 C CA . LEU A 1 181 ? 21.880 -2.392 2.239 1.00 69.75 181 LEU A CA 1
ATOM 1468 C C . LEU A 1 181 ? 21.425 -2.529 3.700 1.00 69.75 181 LEU A C 1
ATOM 1470 O O . LEU A 1 181 ? 20.411 -1.963 4.101 1.00 69.75 181 LEU A O 1
ATOM 1474 N N . TRP A 1 182 ? 22.204 -3.234 4.525 1.00 67.75 182 TRP A N 1
ATOM 1475 C CA . TRP A 1 182 ? 21.893 -3.419 5.945 1.00 67.75 182 TRP A CA 1
ATOM 1476 C C . TRP A 1 182 ? 22.002 -2.127 6.749 1.00 67.75 182 TRP A C 1
ATOM 1478 O O . TRP A 1 182 ? 21.162 -1.889 7.618 1.00 67.75 182 TRP A O 1
ATOM 1488 N N . GLY A 1 183 ? 22.995 -1.286 6.446 1.00 72.00 183 GLY A N 1
ATOM 1489 C CA . GLY A 1 183 ? 23.111 0.046 7.039 1.00 72.00 183 GLY A CA 1
ATOM 1490 C C . GLY A 1 183 ? 21.900 0.920 6.712 1.00 72.00 183 GLY A C 1
ATOM 1491 O O . GLY A 1 183 ? 21.302 1.504 7.615 1.00 72.00 183 GLY A O 1
ATOM 1492 N N . ALA A 1 184 ? 21.482 0.937 5.444 1.00 68.88 184 ALA A N 1
ATOM 1493 C CA . ALA A 1 184 ? 20.324 1.702 4.993 1.00 68.88 184 ALA A CA 1
ATOM 1494 C C . ALA A 1 184 ? 19.013 1.185 5.603 1.00 68.88 184 ALA A C 1
ATOM 1496 O O . ALA A 1 184 ? 18.224 1.980 6.101 1.00 68.88 184 ALA A O 1
ATOM 1497 N N . VAL A 1 185 ? 18.801 -0.135 5.658 1.00 70.62 185 VAL A N 1
ATOM 1498 C CA . VAL A 1 185 ? 17.623 -0.737 6.309 1.00 70.62 185 VAL A CA 1
ATOM 1499 C C . VAL A 1 185 ? 17.610 -0.446 7.814 1.00 70.62 185 VAL A C 1
ATOM 1501 O O . VAL A 1 185 ? 16.563 -0.113 8.367 1.00 70.62 185 VAL A O 1
ATOM 1504 N N . GLY A 1 186 ? 18.764 -0.518 8.483 1.00 71.88 186 GLY A N 1
ATOM 1505 C CA . GLY A 1 186 ? 18.904 -0.135 9.889 1.00 71.88 186 GLY A CA 1
ATOM 1506 C C . GLY A 1 186 ? 18.556 1.336 10.138 1.00 71.88 186 GLY A C 1
ATOM 1507 O O . GLY A 1 186 ? 17.820 1.647 11.073 1.00 71.88 186 GLY A O 1
ATOM 1508 N N . LEU A 1 187 ? 19.020 2.237 9.270 1.00 70.62 187 LEU A N 1
ATOM 1509 C CA . LEU A 1 187 ? 18.710 3.666 9.338 1.00 70.62 187 LEU A CA 1
ATOM 1510 C C . LEU A 1 187 ? 17.224 3.940 9.056 1.00 70.62 187 LEU A C 1
ATOM 1512 O O . LEU A 1 187 ? 16.586 4.708 9.771 1.00 70.62 187 LEU A O 1
ATOM 1516 N N . LEU A 1 188 ? 16.652 3.260 8.062 1.00 69.94 188 LEU A N 1
ATOM 1517 C CA . LEU A 1 188 ? 15.235 3.323 7.713 1.00 69.94 188 LEU A CA 1
ATOM 1518 C C . LEU A 1 188 ? 14.349 3.003 8.920 1.00 69.94 188 LEU A C 1
ATOM 1520 O O . LEU A 1 188 ? 13.381 3.703 9.201 1.00 69.94 188 LEU A O 1
ATOM 1524 N N . LEU A 1 189 ? 14.712 1.959 9.662 1.00 68.25 189 LEU A N 1
ATOM 1525 C CA . LEU A 1 189 ? 14.015 1.534 10.871 1.00 68.25 189 LEU A CA 1
ATOM 1526 C C . LEU A 1 189 ? 14.077 2.578 11.985 1.00 68.25 189 LEU A C 1
ATOM 1528 O O . LEU A 1 189 ? 13.091 2.760 12.698 1.00 68.25 189 LEU A O 1
ATOM 1532 N N . LEU A 1 190 ? 15.203 3.281 12.111 1.00 68.50 190 LEU A N 1
ATOM 1533 C CA . LEU A 1 190 ? 15.350 4.389 13.054 1.00 68.50 190 LEU A CA 1
ATOM 1534 C C . LEU A 1 190 ? 14.514 5.610 12.644 1.00 68.50 190 LEU A C 1
ATOM 1536 O O . LEU A 1 190 ? 14.001 6.306 13.514 1.00 68.50 190 LEU A O 1
ATOM 1540 N N . LEU A 1 191 ? 14.341 5.851 11.341 1.00 65.06 191 LEU A N 1
ATOM 1541 C CA . LEU A 1 191 ? 13.573 6.985 10.810 1.00 65.06 191 LEU A CA 1
ATOM 1542 C C . LEU A 1 191 ? 12.058 6.743 10.794 1.00 65.06 191 LEU A C 1
ATOM 1544 O O . LEU A 1 191 ? 11.277 7.674 10.978 1.00 65.06 191 LEU A O 1
ATOM 1548 N N . ILE A 1 192 ? 11.632 5.497 10.578 1.00 64.44 192 ILE A N 1
ATOM 1549 C CA . ILE A 1 192 ? 10.217 5.107 10.511 1.00 64.44 192 ILE A CA 1
ATOM 1550 C C . ILE A 1 192 ? 9.548 5.136 11.887 1.00 64.44 192 ILE A C 1
ATOM 1552 O O . ILE A 1 192 ? 8.334 5.303 11.985 1.00 64.44 192 ILE A O 1
ATOM 1556 N N . LEU A 1 193 ? 10.320 4.955 12.953 1.00 62.47 193 LEU A N 1
ATOM 1557 C CA . LEU A 1 193 ? 9.818 4.889 14.312 1.00 62.47 193 LEU A CA 1
ATOM 1558 C C . LEU A 1 193 ? 9.992 6.259 14.972 1.00 62.47 193 LEU A C 1
ATOM 1560 O O . LEU A 1 193 ? 11.103 6.566 15.402 1.00 62.47 193 LEU A O 1
ATOM 1564 N N . PRO A 1 194 ? 8.929 7.078 15.124 1.00 57.56 194 PRO A N 1
ATOM 1565 C CA . PRO A 1 194 ? 9.060 8.324 15.858 1.00 57.56 194 PRO A CA 1
ATOM 1566 C C . PRO A 1 194 ? 9.657 8.026 17.237 1.00 57.56 194 PRO A C 1
ATOM 1568 O O . PRO A 1 194 ? 9.224 7.097 17.941 1.00 57.56 194 PRO A O 1
ATOM 1571 N N . ALA A 1 195 ? 10.663 8.811 17.626 1.00 57.72 195 ALA A N 1
ATOM 1572 C CA . ALA A 1 195 ? 11.219 8.779 18.977 1.00 57.72 195 ALA A CA 1
ATOM 1573 C C . ALA A 1 195 ? 10.109 8.954 20.034 1.00 57.72 195 ALA A C 1
ATOM 1575 O O . ALA A 1 195 ? 10.189 8.393 21.121 1.00 57.72 195 ALA A O 1
ATOM 1576 N N . ASP A 1 196 ? 9.028 9.639 19.652 1.00 55.28 196 ASP A N 1
ATOM 1577 C CA . ASP A 1 196 ? 7.936 10.069 20.518 1.00 55.28 196 ASP A CA 1
ATOM 1578 C C . ASP A 1 196 ? 6.715 9.124 20.557 1.00 55.28 196 ASP A C 1
ATOM 1580 O O . ASP A 1 196 ? 5.724 9.412 21.218 1.00 55.28 196 ASP A O 1
ATOM 1584 N N . VAL A 1 197 ? 6.749 7.946 19.909 1.00 53.56 197 VAL A N 1
ATOM 1585 C CA . VAL A 1 197 ? 5.631 6.973 20.042 1.00 53.56 197 VAL A CA 1
ATOM 1586 C C . VAL A 1 197 ? 5.443 6.522 21.502 1.00 53.56 197 VAL A C 1
ATOM 1588 O O . VAL A 1 197 ? 4.347 6.134 21.901 1.00 53.56 197 VAL A O 1
ATOM 1591 N N . GLY A 1 198 ? 6.492 6.625 22.325 1.00 51.34 198 GLY A N 1
ATOM 1592 C CA . GLY A 1 198 ? 6.426 6.331 23.756 1.00 51.34 198 GLY A CA 1
ATOM 1593 C C . GLY A 1 198 ? 5.521 7.270 24.564 1.00 51.34 198 GLY A C 1
ATOM 1594 O O . GLY A 1 198 ? 5.009 6.835 25.590 1.00 51.34 198 GLY A O 1
ATOM 1595 N N . SER A 1 199 ? 5.280 8.511 24.119 1.00 52.09 199 SER A N 1
ATOM 1596 C CA . SER A 1 199 ? 4.435 9.464 24.858 1.00 52.09 199 SER A CA 1
ATOM 1597 C C . SER A 1 199 ? 2.942 9.317 24.542 1.00 52.09 199 SER A C 1
ATOM 1599 O O . SER A 1 199 ? 2.112 9.553 25.416 1.00 52.09 199 SER A O 1
ATOM 1601 N N . GLN A 1 200 ? 2.581 8.858 23.336 1.00 48.16 200 GLN A N 1
ATOM 1602 C CA . GLN A 1 200 ? 1.175 8.701 22.921 1.00 48.16 200 GLN A CA 1
ATOM 1603 C C . GLN A 1 200 ? 0.545 7.349 23.288 1.00 48.16 200 GLN A C 1
ATOM 1605 O O . GLN A 1 200 ? -0.676 7.225 23.286 1.00 48.16 200 GLN A O 1
ATOM 1610 N N . LEU A 1 201 ? 1.345 6.337 23.637 1.00 48.84 201 LEU A N 1
ATOM 1611 C CA . LEU A 1 201 ? 0.845 5.039 24.122 1.00 48.84 201 LEU A CA 1
ATOM 1612 C C . LEU A 1 201 ? 0.522 5.036 25.632 1.00 48.84 201 LEU A C 1
ATOM 1614 O O . LEU A 1 201 ? 0.126 4.006 26.174 1.00 48.84 201 LEU A O 1
ATOM 1618 N N . GLY A 1 202 ? 0.682 6.175 26.311 1.00 44.66 202 GLY A N 1
ATOM 1619 C CA . GLY A 1 202 ? 0.630 6.311 27.769 1.00 44.66 202 GLY A CA 1
ATOM 1620 C C . GLY A 1 202 ? -0.752 6.309 28.430 1.00 44.66 202 GLY A C 1
ATOM 1621 O O . GLY A 1 202 ? -0.835 6.741 29.574 1.00 44.66 202 GLY A O 1
ATOM 1622 N N . GLU A 1 203 ? -1.828 5.860 27.773 1.00 46.16 203 GLU A N 1
ATOM 1623 C CA . GLU A 1 203 ? -3.160 5.899 28.404 1.00 46.16 203 GLU A CA 1
ATOM 1624 C C . GLU A 1 203 ? -4.182 4.884 27.857 1.00 46.16 203 GLU A C 1
ATOM 1626 O O . GLU A 1 203 ? -5.352 5.210 27.711 1.00 46.16 203 GLU A O 1
ATOM 1631 N N . VAL A 1 204 ? -3.806 3.639 27.530 1.00 43.97 204 VAL A N 1
ATOM 1632 C CA . VAL A 1 204 ? -4.822 2.615 27.189 1.00 43.97 204 VAL A CA 1
ATOM 1633 C C . VAL A 1 204 ? -4.432 1.221 27.689 1.00 43.97 204 VAL A C 1
ATOM 1635 O O . VAL A 1 204 ? -3.738 0.462 27.022 1.00 43.97 204 VAL A O 1
ATOM 1638 N N . THR A 1 205 ? -4.885 0.880 28.894 1.00 44.06 205 THR A N 1
ATOM 1639 C CA . THR A 1 205 ? -5.816 -0.231 29.198 1.00 44.06 205 THR A CA 1
ATOM 1640 C C . THR A 1 205 ? -5.857 -0.423 30.717 1.00 44.06 205 THR A C 1
ATOM 1642 O O . THR A 1 205 ? -4.836 -0.651 31.359 1.00 44.06 205 THR A O 1
ATOM 1645 N N . ALA A 1 206 ? -7.053 -0.360 31.310 1.00 49.69 206 ALA A N 1
ATOM 1646 C CA . ALA A 1 206 ? -7.269 -0.659 32.731 1.00 49.69 206 ALA A CA 1
ATOM 1647 C C . ALA A 1 206 ? -7.016 -2.145 33.088 1.00 49.69 206 ALA A C 1
ATOM 1649 O O . ALA A 1 206 ? -7.022 -2.500 34.262 1.00 49.69 206 ALA A O 1
ATOM 1650 N N . ASP A 1 207 ? -6.755 -2.991 32.086 1.00 55.69 207 ASP A N 1
ATOM 1651 C CA . ASP A 1 207 ? -6.613 -4.446 32.214 1.00 55.69 207 ASP A CA 1
ATOM 1652 C C . ASP A 1 207 ? -5.172 -4.945 32.420 1.00 55.69 207 ASP A C 1
ATOM 1654 O O . ASP A 1 207 ? -4.937 -6.150 32.466 1.00 55.69 207 ASP A O 1
ATOM 1658 N N . GLY A 1 208 ? -4.178 -4.061 32.560 1.00 61.16 208 GLY A N 1
ATOM 1659 C CA . GLY A 1 208 ? -2.813 -4.472 32.933 1.00 61.16 208 GLY A CA 1
ATOM 1660 C C . GLY A 1 208 ? -2.104 -5.389 31.922 1.00 61.16 208 GLY A C 1
ATOM 1661 O O . GLY A 1 208 ? -1.097 -6.016 32.257 1.00 61.16 208 GLY A O 1
ATOM 1662 N N . GLY A 1 209 ? -2.602 -5.477 30.686 1.00 58.56 209 GLY A N 1
ATOM 1663 C CA . GLY A 1 209 ? -1.943 -6.205 29.607 1.00 58.56 209 GLY A CA 1
ATOM 1664 C C . GLY A 1 209 ? -0.661 -5.490 29.190 1.00 58.56 209 GLY A C 1
ATOM 1665 O O . GLY A 1 209 ? -0.689 -4.315 28.830 1.00 58.56 209 GLY A O 1
ATOM 1666 N N . ALA A 1 210 ? 0.476 -6.189 29.231 1.00 62.47 210 ALA A N 1
ATOM 1667 C CA . ALA A 1 210 ? 1.736 -5.636 28.749 1.00 62.47 210 ALA A CA 1
ATOM 1668 C C . ALA A 1 210 ? 1.597 -5.202 27.273 1.00 62.47 210 ALA A C 1
ATOM 1670 O O . ALA A 1 210 ? 1.020 -5.954 26.477 1.00 62.47 210 ALA A O 1
ATOM 1671 N N . PRO A 1 211 ? 2.118 -4.023 26.883 1.00 58.41 211 PRO A N 1
ATOM 1672 C CA . PRO A 1 211 ? 2.054 -3.564 25.503 1.00 58.41 211 PRO A CA 1
ATOM 1673 C C . PRO A 1 211 ? 2.731 -4.591 24.593 1.00 58.41 211 PRO A C 1
ATOM 1675 O O . PRO A 1 211 ? 3.908 -4.917 24.755 1.00 58.41 211 PRO A O 1
ATOM 1678 N N . GLN A 1 212 ? 1.965 -5.127 23.643 1.00 60.53 212 GLN A N 1
ATOM 1679 C CA . GLN A 1 212 ? 2.480 -6.069 22.655 1.00 60.53 212 GLN A CA 1
ATOM 1680 C C . GLN A 1 212 ? 3.534 -5.351 21.799 1.00 60.53 212 GLN A C 1
ATOM 1682 O O . GLN A 1 212 ? 3.244 -4.272 21.268 1.00 60.53 212 GLN A O 1
ATOM 1687 N N . PRO A 1 213 ? 4.749 -5.908 21.649 1.00 65.06 213 PRO A N 1
ATOM 1688 C CA . PRO A 1 213 ? 5.772 -5.289 20.825 1.00 65.06 213 PRO A CA 1
ATOM 1689 C C . PRO A 1 213 ? 5.265 -5.151 19.388 1.00 65.06 213 PRO A C 1
ATOM 1691 O O . PRO A 1 213 ? 4.659 -6.069 18.828 1.00 65.06 213 PRO A O 1
ATOM 1694 N N . ILE A 1 214 ? 5.525 -3.996 18.774 1.00 63.84 214 ILE A N 1
ATOM 1695 C CA . ILE A 1 214 ? 5.293 -3.827 17.342 1.00 63.84 214 ILE A CA 1
ATOM 1696 C C . ILE A 1 214 ? 6.408 -4.597 16.643 1.00 63.84 214 ILE A C 1
ATOM 1698 O O . ILE A 1 214 ? 7.555 -4.152 16.570 1.00 63.84 214 ILE A O 1
ATOM 1702 N N . LEU A 1 215 ? 6.065 -5.795 16.178 1.00 67.19 215 LEU A N 1
ATOM 1703 C CA . LEU A 1 215 ? 6.909 -6.558 15.279 1.00 67.19 215 LEU A CA 1
ATOM 1704 C C . LEU A 1 215 ? 6.704 -5.997 13.876 1.00 67.19 215 LEU A C 1
ATOM 1706 O O . LEU A 1 215 ? 5.683 -6.278 13.252 1.00 67.19 215 LEU A O 1
ATOM 1710 N N . LEU A 1 216 ? 7.663 -5.210 13.396 1.00 67.75 216 LEU A N 1
ATOM 1711 C CA . LEU A 1 216 ? 7.716 -4.811 12.000 1.00 67.75 216 LEU A CA 1
ATOM 1712 C C . LEU A 1 216 ? 8.543 -5.863 11.261 1.00 67.75 216 LEU A C 1
ATOM 1714 O O . LEU A 1 216 ? 9.759 -5.967 11.425 1.00 67.75 216 LEU A O 1
ATOM 1718 N N . LYS A 1 217 ? 7.874 -6.686 10.459 1.00 72.44 217 LYS A N 1
ATOM 1719 C CA . LYS A 1 217 ? 8.573 -7.615 9.571 1.00 72.44 217 LYS A CA 1
ATOM 1720 C C . LYS A 1 217 ? 8.937 -6.888 8.291 1.00 72.44 217 LYS A C 1
ATOM 1722 O O . LYS A 1 217 ? 8.031 -6.515 7.550 1.00 72.44 217 LYS A O 1
ATOM 1727 N N . LEU A 1 218 ? 10.236 -6.734 8.049 1.00 70.06 218 LEU A N 1
ATOM 1728 C CA . LEU A 1 218 ? 10.787 -6.268 6.786 1.00 70.06 218 LEU A CA 1
ATOM 1729 C C . LEU A 1 218 ? 11.177 -7.471 5.944 1.00 70.06 218 LEU A C 1
ATOM 1731 O O . LEU A 1 218 ? 12.022 -8.278 6.328 1.00 70.06 218 LEU A O 1
ATOM 1735 N N . LYS A 1 219 ? 10.545 -7.606 4.783 1.00 74.00 219 LYS A N 1
ATOM 1736 C CA . LYS A 1 219 ? 10.934 -8.615 3.796 1.00 74.00 219 LYS A CA 1
ATOM 1737 C C . LYS A 1 219 ? 11.695 -7.917 2.691 1.00 74.00 219 LYS A C 1
ATOM 1739 O O . LYS A 1 219 ? 11.104 -7.083 2.015 1.00 74.00 219 LYS A O 1
ATOM 1744 N N . CYS A 1 220 ? 12.965 -8.272 2.540 1.00 70.25 220 CYS A N 1
ATOM 1745 C CA . CYS A 1 220 ? 13.776 -7.856 1.411 1.00 70.25 220 CYS A CA 1
ATOM 1746 C C . CYS A 1 220 ? 13.798 -8.994 0.394 1.00 70.25 220 CYS A C 1
ATOM 1748 O O . CYS A 1 220 ? 14.136 -10.135 0.722 1.00 70.25 220 CYS A O 1
ATOM 1750 N N . LEU A 1 221 ? 13.423 -8.689 -0.840 1.00 66.62 221 LEU A N 1
ATOM 1751 C CA . LEU A 1 221 ? 13.603 -9.586 -1.973 1.00 66.62 221 LEU A CA 1
ATOM 1752 C C . LEU A 1 221 ? 14.828 -9.081 -2.735 1.00 66.62 221 LEU A C 1
ATOM 1754 O O . LEU A 1 221 ? 14.863 -7.925 -3.128 1.00 66.62 221 LEU A O 1
ATOM 1758 N N . TYR A 1 222 ? 15.856 -9.919 -2.868 1.00 67.06 222 TYR A N 1
ATOM 1759 C CA . TYR A 1 222 ? 17.081 -9.589 -3.600 1.00 67.06 222 TYR A CA 1
ATOM 1760 C C . TYR A 1 222 ? 17.410 -10.737 -4.556 1.00 67.06 222 TYR A C 1
ATOM 1762 O O . TYR A 1 222 ? 17.611 -11.870 -4.113 1.00 67.06 222 TYR A O 1
ATOM 1770 N N . HIS A 1 223 ? 17.410 -10.479 -5.869 1.00 65.38 223 HIS A N 1
ATOM 1771 C CA . HIS A 1 223 ? 17.574 -11.500 -6.922 1.00 65.38 223 HIS A CA 1
ATOM 1772 C C . HIS A 1 223 ? 16.688 -12.749 -6.734 1.00 65.38 223 HIS A C 1
ATOM 1774 O O . HIS A 1 223 ? 17.151 -13.886 -6.835 1.00 65.38 223 HIS A O 1
ATOM 1780 N N . GLY A 1 224 ? 15.416 -12.558 -6.372 1.00 64.44 224 GLY A N 1
ATOM 1781 C CA . GLY A 1 224 ? 14.486 -13.666 -6.116 1.00 64.44 224 GLY A CA 1
ATOM 1782 C C . GLY A 1 224 ? 14.786 -14.479 -4.848 1.00 64.44 224 GLY A C 1
ATOM 1783 O O . GLY A 1 224 ? 14.022 -15.382 -4.506 1.00 64.44 224 GLY A O 1
ATOM 1784 N N . ARG A 1 225 ? 15.852 -14.157 -4.103 1.00 70.56 225 ARG A N 1
ATOM 1785 C CA . ARG A 1 225 ? 16.082 -14.694 -2.761 1.00 70.56 225 ARG A CA 1
ATOM 1786 C C . ARG A 1 225 ? 15.330 -13.837 -1.760 1.00 70.56 225 ARG A C 1
ATOM 1788 O O . ARG A 1 225 ? 15.571 -12.639 -1.623 1.00 70.56 225 ARG A O 1
ATOM 1795 N N . ARG A 1 226 ? 14.414 -14.479 -1.046 1.00 71.44 226 ARG A N 1
ATOM 1796 C CA . ARG A 1 226 ? 13.669 -13.854 0.037 1.00 71.44 226 ARG A CA 1
ATOM 1797 C C . ARG A 1 226 ? 14.498 -13.889 1.308 1.00 71.44 226 ARG A C 1
ATOM 1799 O O . ARG A 1 226 ? 14.832 -14.964 1.789 1.00 71.44 226 ARG A O 1
ATOM 1806 N N . GLN A 1 227 ? 14.780 -12.715 1.856 1.00 73.44 227 GLN A N 1
ATOM 1807 C CA . GLN A 1 227 ? 15.342 -12.565 3.190 1.00 73.44 227 GLN A CA 1
ATOM 1808 C C . GLN A 1 227 ? 14.309 -11.882 4.083 1.00 73.44 227 GLN A C 1
ATOM 1810 O O . GLN A 1 227 ? 13.707 -10.870 3.718 1.00 73.44 227 GLN A O 1
ATOM 1815 N N . GLU A 1 228 ? 14.065 -12.469 5.251 1.00 72.44 228 GLU A N 1
ATOM 1816 C CA . GLU A 1 228 ? 13.142 -11.916 6.237 1.00 72.44 228 GLU A CA 1
ATOM 1817 C C . GLU A 1 228 ? 13.945 -11.349 7.402 1.00 72.44 228 GLU A C 1
ATOM 1819 O O . GLU A 1 228 ? 14.748 -12.035 8.036 1.00 72.44 228 GLU A O 1
ATOM 1824 N N . ILE A 1 229 ? 13.727 -10.066 7.654 1.00 69.12 229 ILE A N 1
ATOM 1825 C CA . ILE A 1 229 ? 14.322 -9.321 8.746 1.00 69.12 229 ILE A CA 1
ATOM 1826 C C . ILE A 1 229 ? 13.182 -9.021 9.705 1.00 69.12 229 ILE A C 1
ATOM 1828 O O . ILE A 1 229 ? 12.307 -8.194 9.438 1.00 69.12 229 ILE A O 1
ATOM 1832 N N . ALA A 1 230 ? 13.164 -9.733 10.823 1.00 67.44 230 ALA A N 1
ATOM 1833 C CA . ALA A 1 230 ? 12.240 -9.420 11.893 1.00 67.44 230 ALA A CA 1
ATOM 1834 C C . ALA A 1 230 ? 12.851 -8.298 12.726 1.00 67.44 230 ALA A C 1
ATOM 1836 O O . ALA A 1 230 ? 13.939 -8.452 13.287 1.00 67.44 230 ALA A O 1
ATOM 1837 N N . VAL A 1 231 ? 12.144 -7.173 12.781 1.00 66.50 231 VAL A N 1
ATOM 1838 C CA . VAL A 1 231 ? 12.541 -6.028 13.582 1.00 66.50 231 VAL A CA 1
ATOM 1839 C C . VAL A 1 231 ? 11.523 -5.862 14.683 1.00 66.50 231 VAL A C 1
ATOM 1841 O O . VAL A 1 231 ? 10.375 -5.477 14.460 1.00 66.50 231 VAL A O 1
ATOM 1844 N N . THR A 1 232 ? 11.957 -6.183 15.891 1.00 63.44 232 THR A N 1
ATOM 1845 C CA . THR A 1 232 ? 11.123 -6.023 17.074 1.00 63.44 232 THR A CA 1
ATOM 1846 C C . THR A 1 232 ? 11.561 -4.762 17.786 1.00 63.44 232 THR A C 1
ATOM 1848 O O . THR A 1 232 ? 12.692 -4.690 18.272 1.00 63.44 232 THR A O 1
ATOM 1851 N N . ARG A 1 233 ? 10.670 -3.768 17.863 1.00 64.12 233 ARG A N 1
ATOM 1852 C CA . ARG A 1 233 ? 10.863 -2.642 18.777 1.00 64.12 233 ARG A CA 1
ATOM 1853 C C . ARG A 1 233 ? 10.216 -2.996 20.106 1.00 64.12 233 ARG A C 1
ATOM 1855 O O . ARG A 1 233 ? 9.008 -3.226 20.176 1.00 64.12 233 ARG A O 1
ATOM 1862 N N . TYR A 1 234 ? 11.015 -2.981 21.160 1.00 56.78 234 TYR A N 1
ATOM 1863 C CA . TYR A 1 234 ? 10.500 -3.003 22.519 1.00 56.78 234 TYR A CA 1
ATOM 1864 C C . TYR A 1 234 ? 10.331 -1.558 22.984 1.00 56.78 234 TYR A C 1
ATOM 1866 O O . TYR A 1 234 ? 11.273 -0.766 22.934 1.00 56.78 234 TYR A O 1
ATOM 1874 N N . SER A 1 235 ? 9.121 -1.197 23.409 1.00 54.94 235 SER A N 1
ATOM 1875 C CA . SER A 1 235 ? 8.943 -0.003 24.231 1.00 54.94 235 SER A CA 1
ATOM 1876 C C . SER A 1 235 ? 9.516 -0.336 25.606 1.00 54.94 235 SER A C 1
ATOM 1878 O O . SER A 1 235 ? 8.985 -1.198 26.306 1.00 54.94 235 SER A O 1
ATOM 1880 N N . ALA A 1 236 ? 10.643 0.278 25.965 1.00 50.19 236 ALA A N 1
ATOM 1881 C CA . ALA A 1 236 ? 11.140 0.193 27.327 1.00 50.19 236 ALA A CA 1
ATOM 1882 C C . ALA A 1 236 ? 10.176 0.976 28.229 1.00 50.19 236 ALA A C 1
ATOM 1884 O O . ALA A 1 236 ? 9.980 2.179 28.048 1.00 50.19 236 ALA A O 1
ATOM 1885 N N . PHE A 1 237 ? 9.558 0.293 29.192 1.00 45.88 237 PHE A N 1
ATOM 1886 C CA . PHE A 1 237 ? 8.764 0.947 30.228 1.00 45.88 237 PHE A CA 1
ATOM 1887 C C . PHE A 1 237 ? 9.678 1.927 30.989 1.00 45.88 237 PHE A C 1
ATOM 1889 O O . PHE A 1 237 ? 10.667 1.502 31.583 1.00 45.88 237 PHE A O 1
ATOM 1896 N N . GLY A 1 238 ? 9.370 3.230 30.958 1.00 52.56 238 GLY A N 1
ATOM 1897 C CA . GLY A 1 238 ? 10.055 4.233 31.789 1.00 52.56 238 GLY A CA 1
ATOM 1898 C C . GLY A 1 238 ? 11.150 5.083 31.128 1.00 52.56 238 GLY A C 1
ATOM 1899 O O . GLY A 1 238 ? 12.089 5.475 31.811 1.00 52.56 238 GLY A O 1
ATOM 1900 N N . GLY A 1 239 ? 11.044 5.409 29.835 1.00 51.56 239 GLY A N 1
ATOM 1901 C CA . GLY A 1 239 ? 11.907 6.427 29.207 1.00 51.56 239 GLY A CA 1
ATOM 1902 C C . GLY A 1 239 ? 13.331 5.970 28.861 1.00 51.56 239 GLY A C 1
ATOM 1903 O O . GLY A 1 239 ? 14.196 6.806 28.618 1.00 51.56 239 GLY A O 1
ATOM 1904 N N . GLY A 1 240 ? 13.581 4.658 28.834 1.00 47.38 240 GLY A N 1
ATOM 1905 C CA . GLY A 1 240 ? 14.836 4.088 28.336 1.00 47.38 240 GLY A CA 1
ATOM 1906 C C . GLY A 1 240 ? 14.914 4.070 26.805 1.00 47.38 240 GLY A C 1
ATOM 1907 O O . GLY A 1 240 ? 13.886 4.047 26.123 1.00 47.38 240 GLY A O 1
ATOM 1908 N N . GLU A 1 241 ? 16.136 4.062 26.265 1.00 48.53 241 GLU A N 1
ATOM 1909 C CA . GLU A 1 241 ? 16.398 3.923 24.826 1.00 48.53 241 GLU A CA 1
ATOM 1910 C C . GLU A 1 241 ? 15.682 2.697 24.238 1.00 48.53 241 GLU A C 1
ATOM 1912 O O . GLU A 1 241 ? 15.675 1.606 24.814 1.00 48.53 241 GLU A O 1
ATOM 1917 N N . ALA A 1 242 ? 15.076 2.871 23.062 1.00 55.12 242 ALA A N 1
ATOM 1918 C CA . ALA A 1 242 ? 14.474 1.765 22.335 1.00 55.12 242 ALA A CA 1
ATOM 1919 C C . ALA A 1 242 ? 15.575 0.818 21.835 1.00 55.12 242 ALA A C 1
ATOM 1921 O O . ALA A 1 242 ? 16.430 1.217 21.047 1.00 55.12 242 ALA A O 1
ATOM 1922 N N . ALA A 1 243 ? 15.527 -0.447 22.248 1.00 51.84 243 ALA A N 1
ATOM 1923 C CA . ALA A 1 243 ? 16.403 -1.476 21.704 1.00 51.84 243 ALA A CA 1
ATOM 1924 C C . ALA A 1 243 ? 15.836 -2.002 20.375 1.00 51.84 243 ALA A C 1
ATOM 1926 O O . ALA A 1 243 ? 14.669 -2.404 20.301 1.00 51.84 243 ALA A O 1
ATOM 1927 N N . LEU A 1 244 ? 16.672 -2.010 19.334 1.00 54.22 244 LEU A N 1
ATOM 1928 C CA . LEU A 1 244 ? 16.374 -2.610 18.036 1.00 54.22 244 LEU A CA 1
ATOM 1929 C C . LEU A 1 244 ? 17.015 -3.999 17.975 1.00 54.22 244 LEU A C 1
ATOM 1931 O O . LEU A 1 244 ? 18.238 -4.119 17.956 1.00 54.22 244 LEU A O 1
ATOM 1935 N N . ALA A 1 245 ? 16.201 -5.051 17.930 1.00 54.56 245 ALA A N 1
ATOM 1936 C CA . ALA A 1 245 ? 16.688 -6.395 17.644 1.00 54.56 245 ALA A CA 1
ATOM 1937 C C . ALA A 1 245 ? 16.451 -6.704 16.164 1.00 54.56 245 ALA A C 1
ATOM 1939 O O . ALA A 1 245 ? 15.305 -6.749 15.716 1.00 54.56 245 ALA A O 1
ATOM 1940 N N . VAL A 1 246 ? 17.534 -6.914 15.416 1.00 56.66 246 VAL A N 1
ATOM 1941 C CA . VAL A 1 246 ? 17.492 -7.366 14.022 1.00 56.66 246 VAL A CA 1
ATOM 1942 C C . VAL A 1 246 ? 17.734 -8.869 14.017 1.00 56.66 246 VAL A C 1
ATOM 1944 O O . VAL A 1 246 ? 18.858 -9.323 14.228 1.00 56.66 246 VAL A O 1
ATOM 1947 N N . VAL A 1 247 ? 16.679 -9.653 13.799 1.00 56.12 247 VAL A N 1
ATOM 1948 C CA . VAL A 1 247 ? 16.796 -11.111 13.672 1.00 56.12 247 VAL A CA 1
ATOM 1949 C C . VAL A 1 247 ? 16.774 -11.462 12.190 1.00 56.12 247 VAL A C 1
ATOM 1951 O O . VAL A 1 247 ? 15.783 -11.212 11.501 1.00 56.12 247 VAL A O 1
ATOM 1954 N N . ARG A 1 248 ? 17.875 -12.038 11.695 1.00 58.69 248 ARG A N 1
ATOM 1955 C CA . ARG A 1 248 ? 17.947 -12.590 10.338 1.00 58.69 248 ARG A CA 1
ATOM 1956 C C . ARG A 1 248 ? 17.270 -13.960 10.320 1.00 58.69 248 ARG A C 1
ATOM 1958 O O . ARG A 1 248 ? 17.727 -14.876 11.002 1.00 58.69 248 ARG A O 1
ATOM 1965 N N . GLY A 1 249 ? 16.185 -14.090 9.558 1.00 58.75 249 GLY A N 1
ATOM 1966 C CA . GLY A 1 249 ? 15.631 -15.393 9.193 1.00 58.75 249 GLY A CA 1
ATOM 1967 C C . GLY A 1 249 ? 16.572 -16.099 8.215 1.00 58.75 249 GLY A C 1
ATOM 1968 O O . GLY A 1 249 ? 17.086 -15.451 7.301 1.00 58.75 249 GLY A O 1
ATOM 1969 N N . SER A 1 250 ? 16.825 -17.390 8.447 1.00 48.34 250 SER A N 1
ATOM 1970 C CA . SER A 1 250 ? 17.572 -18.260 7.520 1.00 48.34 250 SER A CA 1
ATOM 1971 C C . SER A 1 250 ? 16.657 -18.853 6.458 1.00 48.34 250 SER A C 1
ATOM 1973 O O . SER A 1 250 ? 15.445 -18.987 6.742 1.00 48.34 250 SER A O 1
#

Sequence (250 aa):
MASPRKLNPETTSSPAIPDAPSFLTTLPPEIRNHVYEVLFKRDEPVLVHNKDAYHAKEPERDKWMSTDDYMVDIRRFEKIYEEEMDSADEFRQVFHLELPLLLTCRQIYHESSGVFYGCNVFMLSRALNRHDSDNDESHDEEVYGQLDYAPKWVSKLGSQVAFLRTVAIDIFGGEVAGDLLWGAVGLLLLLILPADVGSQLGEVTADGGAPQPILLKLKCLYHGRRQEIAVTRYSAFGGGEAALAVVRGS

Organism: NCBI:txid210430